Protein AF-A0AA39HK99-F1 (afdb_monomer)

Foldseek 3Di:
DDDDDDDDDDDDDDDDDDDDDCPDDPPPPPDQQDLVQLLVLLLVQPDPVHDVLVRAAPVNVVNLVVLLVVLVVPDDLDDDADDDEDEAEADAQVLVVVVVCCVVVPPPPVHAYEYAANQHFPYDHSVSRVSNLSSCCNVPVRRRHYHYDPCNDPVNCVVRCVVVNCCVRHVPD

Nearest PDB structures (foldseek):
  6ghm-assembly2_B  TM=9.691E-01  e=1.269E-15  Homo sapiens
  8a8f-assembly1_A  TM=9.322E-01  e=4.421E-16  Saccharomyces cerevisiae
  6zeh-assembly2_B  TM=9.496E-01  e=1.529E-15  Homo sapiens
  7tvf-assembly2_C  TM=9.507E-01  e=2.360E-15  Homo sapiens
  7t0y-assembly2_C  TM=9.355E-01  e=1.842E-15  Homo sapiens

InterPro domains:
  IPR004843 Calcineurin-like, phosphoesterase domain [PF00149] (84-171)
  IPR006186 Serine/threonine-specific protein phosphatase/bis(5-nucleosyl)-tetraphosphatase [PR00114] (84-111)
  IPR006186 Serine/threonine-specific protein phosphatase/bis(5-nucleosyl)-tetraphosphatase [PR00114] (113-140)
  IPR006186 Serine/threonine-specific protein phosphatase/bis(5-nucleosyl)-tetraphosphatase [PR00114] (146-170)
  IPR006186 Serine/threonine-specific protein phosphatase/bis(5-nucleosyl)-tetraphosphatase [PS00125] (147-152)
  IPR006186 Serine/threonine-specific protein phosphatase/bis(5-nucleosyl)-tetraphosphatase [SM00156] (56-173)
  IPR029052 Metallo-dependent phosphatase-like [G3DSA:3.60.21.10] (26-173)
  IPR029052 Metallo-dependent phosphatase-like [SSF56300] (33-171)
  IPR031675 Serine-threonine protein phosphatase, N-terminal [PF16891] (35-82)
  IPR050341 Serine/threonine-protein phosphatase PP1 catalytic subunit [PTHR11668] (36-171)

Organism: NCBI:txid289476

Solvent-accessible surface area (backbone atoms only — not comparable to full-atom values): 10663 Å² total; per-residue (Å²): 140,84,92,82,90,81,88,84,90,86,85,91,75,91,80,88,81,86,81,85,80,82,77,77,77,78,76,72,79,83,71,77,82,58,54,67,62,48,46,55,47,52,72,59,34,77,42,96,88,41,54,59,72,82,71,49,52,69,69,55,51,54,50,47,52,54,52,33,48,58,53,55,73,74,47,67,92,75,79,87,82,73,85,77,66,46,80,39,66,73,49,27,6,41,41,72,57,54,52,50,48,31,69,75,67,42,48,79,82,82,33,32,38,38,34,58,19,27,45,42,25,84,40,90,32,30,67,63,32,50,50,48,54,40,40,44,34,59,75,34,63,92,43,33,44,77,48,80,28,77,42,78,33,70,81,43,24,63,71,44,46,39,45,59,51,49,46,74,68,63,60,83,125

pLDDT: mean 82.07, std 22.42, range [30.41, 98.69]

Secondary structure (DSSP, 8-state):
----------------------------------HHHHHHHHHHTTSTT--HHHHS-HHHHHHHHHHHHHHHHHS-SS---PSS-EEE---TT-HHHHHHHHHHH--TTTS-EEE-S--SSSSS-HHHHHHHHHHHHHH-TTTEEE---SSSSHHHHTTSSHHHHHHHHH---

Mean predicted aligned error: 10.87 Å

Radius of gyration: 27.79 Å; Cα contacts (8 Å, |Δi|>4): 200; chains: 1; bounding box: 78×90×41 Å

Structure (mmCIF, N/CA/C/O backbone):
data_AF-A0AA39HK99-F1
#
_entry.id   AF-A0AA39HK99-F1
#
loop_
_atom_site.group_PDB
_atom_site.id
_atom_site.type_symbol
_atom_site.label_atom_id
_atom_site.label_alt_id
_atom_site.label_comp_id
_atom_site.label_asym_id
_atom_site.label_entity_id
_atom_site.label_seq_id
_atom_site.pdbx_PDB_ins_code
_atom_site.Cartn_x
_atom_site.Cartn_y
_atom_site.Cartn_z
_atom_site.occupancy
_atom_site.B_iso_or_equiv
_atom_site.auth_seq_id
_atom_site.auth_comp_id
_atom_site.auth_asym_id
_atom_site.auth_atom_id
_atom_site.pdbx_PDB_model_num
ATOM 1 N N . MET A 1 1 ? 62.705 75.913 2.131 1.00 35.97 1 MET A N 1
ATOM 2 C CA . MET A 1 1 ? 61.948 76.689 3.146 1.00 35.97 1 MET A CA 1
ATOM 3 C C . MET A 1 1 ? 60.910 77.527 2.412 1.00 35.97 1 MET A C 1
ATOM 5 O O . MET A 1 1 ? 61.315 77.997 1.353 1.00 35.97 1 MET A O 1
ATOM 9 N N . PRO A 1 2 ? 59.675 77.802 2.892 1.00 37.34 2 PRO A N 1
ATOM 10 C CA . PRO A 1 2 ? 58.819 77.275 3.990 1.00 37.34 2 PRO A CA 1
ATOM 11 C C . PRO A 1 2 ? 57.490 76.633 3.446 1.00 37.34 2 PRO A C 1
ATOM 13 O O . PRO A 1 2 ? 57.201 76.774 2.267 1.00 37.34 2 PRO A O 1
ATOM 16 N N . 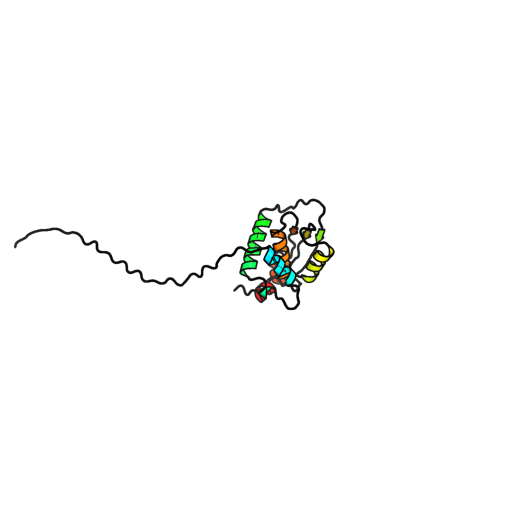ALA A 1 3 ? 56.828 75.671 4.114 1.00 33.00 3 ALA A N 1
ATOM 17 C CA . ALA A 1 3 ? 55.708 75.719 5.095 1.00 33.00 3 ALA A CA 1
ATOM 18 C C . ALA A 1 3 ? 54.373 76.357 4.623 1.00 33.00 3 ALA A C 1
ATOM 20 O O . ALA A 1 3 ? 54.372 77.548 4.347 1.00 33.00 3 ALA A O 1
ATOM 21 N N . VAL A 1 4 ? 53.249 75.604 4.605 1.00 35.66 4 VAL A N 1
ATOM 22 C CA . VAL A 1 4 ? 52.147 75.591 5.619 1.00 35.66 4 VAL A CA 1
ATOM 23 C C . VAL A 1 4 ? 50.977 74.644 5.234 1.00 35.66 4 VAL A C 1
ATOM 25 O O . VAL A 1 4 ? 50.626 74.583 4.066 1.00 35.66 4 VAL A O 1
ATOM 28 N N . HIS A 1 5 ? 50.409 73.970 6.261 1.00 30.41 5 HIS A N 1
ATOM 29 C CA . HIS A 1 5 ? 49.023 73.466 6.501 1.00 30.41 5 HIS A CA 1
ATOM 30 C C . HIS A 1 5 ? 48.179 72.799 5.387 1.00 30.41 5 HIS A C 1
ATOM 32 O O . HIS A 1 5 ? 48.249 73.180 4.237 1.00 30.41 5 HIS A O 1
ATOM 38 N N . ALA A 1 6 ? 47.184 71.939 5.625 1.00 31.62 6 ALA A N 1
ATOM 39 C CA . ALA A 1 6 ? 46.709 71.008 6.659 1.00 31.62 6 ALA A CA 1
ATOM 40 C C . ALA A 1 6 ? 45.393 70.402 6.088 1.00 31.62 6 ALA A C 1
ATOM 42 O O . ALA A 1 6 ? 44.770 71.018 5.230 1.00 31.62 6 ALA A O 1
ATOM 43 N N . HIS A 1 7 ? 44.940 69.278 6.658 1.00 31.53 7 HIS A N 1
ATOM 44 C CA . HIS A 1 7 ? 43.566 68.731 6.608 1.00 31.53 7 HIS A CA 1
ATOM 45 C C . HIS A 1 7 ? 43.103 67.868 5.402 1.00 31.53 7 HIS A C 1
ATOM 47 O O . HIS A 1 7 ? 42.944 68.325 4.278 1.00 31.53 7 HIS A O 1
ATOM 53 N N . VAL A 1 8 ? 42.794 66.609 5.739 1.00 37.81 8 VAL A N 1
ATOM 54 C CA . VAL A 1 8 ? 41.829 65.649 5.142 1.00 37.81 8 VAL A CA 1
ATOM 55 C C . VAL A 1 8 ? 40.564 65.765 6.034 1.00 37.81 8 VAL A C 1
ATOM 57 O O . VAL A 1 8 ? 40.790 66.054 7.216 1.00 37.81 8 VAL A O 1
ATOM 60 N N . PRO A 1 9 ? 39.277 65.605 5.616 1.00 41.94 9 PRO A N 1
ATOM 61 C CA . PRO A 1 9 ? 38.673 64.503 4.824 1.00 41.94 9 PRO A CA 1
ATOM 62 C C . PRO A 1 9 ? 37.575 65.011 3.839 1.00 41.94 9 PRO A C 1
ATOM 64 O O . PRO A 1 9 ? 37.446 66.214 3.667 1.00 41.94 9 PRO A O 1
ATOM 67 N N . ASN A 1 10 ? 36.744 64.265 3.103 1.00 30.50 10 ASN A N 1
ATOM 68 C CA . ASN A 1 10 ? 36.174 62.919 3.173 1.00 30.50 10 ASN A CA 1
ATOM 69 C C . ASN A 1 10 ? 35.557 62.639 1.776 1.00 30.50 10 ASN A C 1
ATOM 71 O O . ASN A 1 10 ? 34.922 63.544 1.236 1.00 30.50 10 ASN A O 1
ATOM 75 N N . GLU A 1 11 ? 35.669 61.438 1.206 1.00 35.78 11 GLU A N 1
ATOM 76 C CA . GLU A 1 11 ? 34.870 61.044 0.028 1.00 35.78 11 GLU A CA 1
ATOM 77 C C . GLU A 1 11 ? 34.120 59.741 0.322 1.00 35.78 11 GLU A C 1
ATOM 79 O O . GLU A 1 11 ? 34.611 58.640 0.088 1.00 35.78 11 GLU A O 1
ATOM 84 N N . ASP A 1 12 ? 32.891 59.893 0.815 1.00 41.53 12 ASP A N 1
ATOM 85 C CA . ASP A 1 12 ? 31.819 58.930 0.593 1.00 41.53 12 ASP A CA 1
ATOM 86 C C . ASP A 1 12 ? 31.246 59.199 -0.802 1.00 41.53 12 ASP A C 1
ATOM 88 O O . ASP A 1 12 ? 30.531 60.180 -1.004 1.00 41.53 12 ASP A O 1
ATOM 92 N N . THR A 1 13 ? 31.525 58.337 -1.783 1.00 40.66 13 THR A N 1
ATOM 93 C CA . THR A 1 13 ? 30.660 58.248 -2.967 1.00 40.66 13 THR A CA 1
ATOM 94 C C . THR A 1 13 ? 30.479 56.802 -3.403 1.00 40.66 13 THR A C 1
ATOM 96 O O . THR A 1 13 ? 31.411 56.096 -3.780 1.00 40.66 13 THR A O 1
ATOM 99 N N . ALA A 1 14 ? 29.220 56.385 -3.341 1.00 37.91 14 ALA A N 1
ATOM 100 C CA . ALA A 1 14 ? 28.688 55.115 -3.786 1.00 37.91 14 ALA A CA 1
ATOM 101 C C . ALA A 1 14 ? 29.056 54.763 -5.238 1.00 37.91 14 ALA A C 1
ATOM 103 O O . ALA A 1 14 ? 29.040 55.633 -6.110 1.00 37.91 14 ALA A O 1
ATOM 104 N N . LYS A 1 15 ? 29.246 53.459 -5.494 1.00 38.34 15 LYS A N 1
ATOM 105 C CA . LYS A 1 15 ? 28.724 52.722 -6.666 1.00 38.34 15 LYS A CA 1
ATOM 106 C C . LYS A 1 15 ? 28.994 51.218 -6.510 1.00 38.34 15 LYS A C 1
ATOM 108 O O . LYS A 1 15 ? 30.037 50.708 -6.905 1.00 38.34 15 LYS A O 1
ATOM 113 N N . ASN A 1 16 ? 28.012 50.511 -5.949 1.00 31.41 16 ASN A N 1
ATOM 114 C CA . ASN A 1 16 ? 27.888 49.061 -6.079 1.00 31.41 16 ASN A CA 1
ATOM 115 C C . ASN A 1 16 ? 27.550 48.721 -7.536 1.00 31.41 16 ASN A C 1
ATOM 117 O O . ASN A 1 16 ? 26.524 49.161 -8.056 1.00 31.41 16 ASN A O 1
ATOM 121 N N . ARG A 1 17 ? 28.402 47.923 -8.180 1.00 37.25 17 ARG A N 1
ATOM 122 C CA . ARG A 1 17 ? 28.111 47.244 -9.443 1.00 37.25 17 ARG A CA 1
ATOM 123 C C . ARG A 1 17 ? 27.562 45.862 -9.094 1.00 37.25 17 ARG A C 1
ATOM 125 O O . ARG A 1 17 ? 28.312 44.985 -8.682 1.00 37.25 17 ARG A O 1
ATOM 132 N N . VAL A 1 18 ? 26.245 45.710 -9.197 1.00 35.97 18 VAL A N 1
ATOM 133 C CA . VAL A 1 18 ? 25.574 44.408 -9.181 1.00 35.97 18 VAL A CA 1
ATOM 134 C C . VAL A 1 18 ? 25.733 43.836 -10.585 1.00 35.97 18 VAL A C 1
ATOM 136 O O . VAL A 1 18 ? 25.146 44.363 -11.528 1.00 35.97 18 VAL A O 1
ATOM 139 N N . GLU A 1 19 ? 26.570 42.814 -10.733 1.00 36.69 19 GLU A N 1
ATOM 140 C CA . GLU A 1 19 ? 26.601 41.976 -11.928 1.00 36.69 19 GLU A CA 1
ATOM 141 C C . GLU A 1 19 ? 25.895 40.668 -11.564 1.00 36.69 19 GLU A C 1
ATOM 143 O O . GLU A 1 19 ? 26.232 39.976 -10.605 1.00 36.69 19 GLU A O 1
ATOM 148 N N . SER A 1 20 ? 24.792 40.477 -12.268 1.00 40.81 20 SER A N 1
ATOM 149 C CA . SER A 1 20 ? 23.791 39.433 -12.171 1.00 40.81 20 SER A CA 1
ATOM 150 C C . SER A 1 20 ? 24.309 38.106 -12.706 1.00 40.81 20 SER A C 1
ATOM 152 O O . SER A 1 20 ? 24.723 38.072 -13.856 1.00 40.81 20 SER A O 1
ATOM 154 N N . ASP A 1 21 ? 24.146 37.033 -11.935 1.00 33.09 21 ASP A N 1
ATOM 155 C CA . ASP A 1 21 ? 24.080 35.659 -12.443 1.00 33.09 21 ASP A CA 1
ATOM 156 C C . ASP A 1 21 ? 23.088 34.855 -11.582 1.00 33.09 21 ASP A C 1
ATOM 158 O O . ASP A 1 21 ? 23.442 33.972 -10.801 1.00 33.09 21 ASP A O 1
ATOM 162 N N . GLU A 1 22 ? 21.799 35.189 -11.698 1.00 35.94 22 GLU A N 1
ATOM 163 C CA . GLU A 1 22 ? 20.717 34.304 -11.259 1.00 35.94 22 GLU A CA 1
ATOM 164 C C . GLU A 1 22 ? 20.449 33.269 -12.358 1.00 35.94 22 GLU A C 1
ATOM 166 O O . GLU A 1 22 ? 19.595 33.438 -13.229 1.00 35.94 22 GLU A O 1
ATOM 171 N N . VAL A 1 23 ? 21.183 32.157 -12.312 1.00 42.41 23 VAL A N 1
ATOM 172 C CA . VAL A 1 23 ? 20.757 30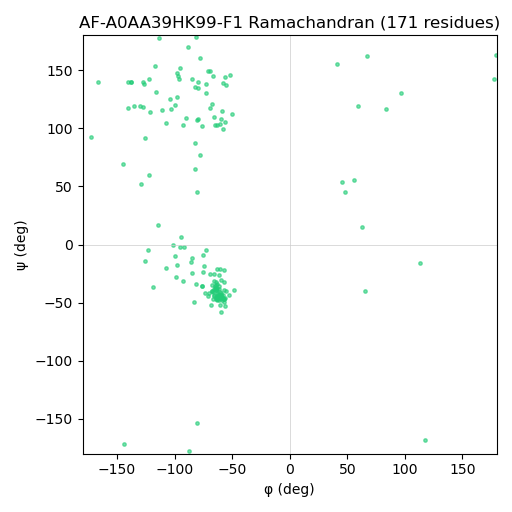.926 -12.985 1.00 42.41 23 VAL A CA 1
ATOM 173 C C . VAL A 1 23 ? 19.493 30.444 -12.274 1.00 42.41 23 VAL A C 1
ATOM 175 O O . VAL A 1 23 ? 19.522 30.044 -11.109 1.00 42.41 23 VAL A O 1
ATOM 178 N N . GLY A 1 24 ? 18.366 30.551 -12.977 1.00 35.97 24 GLY A N 1
ATOM 179 C CA . GLY A 1 24 ? 17.023 30.351 -12.449 1.00 35.97 24 GLY A CA 1
ATOM 180 C C . GLY A 1 24 ? 16.849 29.049 -11.668 1.00 35.97 24 GLY A C 1
ATOM 181 O O . GLY A 1 24 ? 16.806 27.955 -12.234 1.00 35.97 24 GLY A O 1
ATOM 182 N N . LYS A 1 25 ? 16.633 29.184 -10.357 1.00 37.62 25 LYS A N 1
ATOM 183 C CA . LYS A 1 25 ? 15.924 28.177 -9.568 1.00 37.62 25 LYS A CA 1
ATOM 184 C C . LYS A 1 25 ? 14.506 28.098 -10.122 1.00 37.62 25 LYS A C 1
ATOM 186 O O . LYS A 1 25 ? 13.682 28.961 -9.832 1.00 37.62 25 LYS A O 1
ATOM 191 N N . ARG A 1 26 ? 14.202 27.061 -10.908 1.00 40.66 26 ARG A N 1
ATOM 192 C CA . ARG A 1 26 ? 12.809 26.630 -11.064 1.00 40.66 26 ARG A CA 1
ATOM 193 C C . ARG A 1 26 ? 12.334 26.250 -9.670 1.00 40.66 26 ARG A C 1
ATOM 195 O O . ARG A 1 26 ? 12.731 25.217 -9.140 1.00 40.66 26 ARG A O 1
ATOM 202 N N . SER A 1 27 ? 11.537 27.114 -9.060 1.00 38.97 27 SER A N 1
ATOM 203 C CA . SER A 1 27 ? 10.669 26.736 -7.960 1.00 38.97 27 SER A CA 1
ATOM 204 C C . SER A 1 27 ? 9.772 25.623 -8.489 1.00 38.97 27 SER A C 1
ATOM 206 O O . SER A 1 27 ? 8.837 25.882 -9.244 1.00 38.97 27 SER A O 1
ATOM 208 N N . VAL A 1 28 ? 10.110 24.373 -8.174 1.00 50.84 28 VAL A N 1
ATOM 209 C CA . VAL A 1 28 ? 9.151 23.278 -8.279 1.00 50.84 28 VAL A CA 1
ATOM 210 C C . VAL A 1 28 ? 8.025 23.686 -7.340 1.00 50.84 28 VAL A C 1
ATOM 212 O O . VAL A 1 28 ? 8.237 23.769 -6.130 1.00 50.84 28 VAL A O 1
ATOM 215 N N . GLU A 1 29 ? 6.877 24.073 -7.895 1.00 45.06 29 GLU A N 1
ATOM 216 C CA . GLU A 1 29 ? 5.663 24.253 -7.109 1.00 45.06 29 GLU A CA 1
ATOM 217 C C . GLU A 1 29 ? 5.423 22.926 -6.395 1.00 45.06 29 GLU A C 1
ATOM 219 O O . GLU A 1 29 ? 5.102 21.913 -7.018 1.00 45.06 29 GLU A O 1
ATOM 224 N N . ASN A 1 30 ? 5.710 22.907 -5.095 1.00 51.81 30 ASN A N 1
ATOM 225 C CA . ASN A 1 30 ? 5.645 21.710 -4.277 1.00 51.81 30 ASN A CA 1
ATOM 226 C C . ASN A 1 30 ? 4.165 21.469 -3.969 1.00 51.81 30 ASN A C 1
ATOM 228 O O . ASN A 1 30 ? 3.655 21.858 -2.921 1.00 51.81 30 ASN A O 1
ATOM 232 N N . HIS A 1 31 ? 3.446 20.945 -4.958 1.00 70.56 31 HIS A N 1
ATOM 233 C CA . HIS A 1 31 ? 2.076 20.508 -4.777 1.00 70.56 31 HIS A CA 1
ATOM 234 C C . HIS A 1 31 ? 2.101 19.268 -3.881 1.00 70.56 31 HIS A C 1
ATOM 236 O O . HIS A 1 31 ? 2.702 18.252 -4.241 1.00 70.56 31 HIS A O 1
ATOM 242 N N . ASP A 1 32 ? 1.471 19.374 -2.710 1.00 85.69 32 ASP A N 1
ATOM 243 C CA . ASP A 1 32 ? 1.257 18.239 -1.814 1.00 85.69 32 ASP A CA 1
ATOM 244 C C . ASP A 1 32 ? 0.533 17.109 -2.563 1.00 85.69 32 ASP A C 1
ATOM 246 O O . ASP A 1 32 ? -0.421 17.346 -3.311 1.00 85.69 32 ASP A O 1
ATOM 250 N N . LEU A 1 33 ? 0.985 15.872 -2.349 1.00 93.81 33 LEU A N 1
ATOM 251 C CA . LEU A 1 33 ? 0.383 14.677 -2.932 1.00 93.81 33 LEU A CA 1
ATOM 252 C C . LEU A 1 33 ? -1.095 14.530 -2.529 1.00 93.81 33 LEU A C 1
ATOM 254 O O . LEU A 1 33 ? -1.418 14.245 -1.372 1.00 93.81 33 LEU A O 1
ATOM 258 N N . ASP A 1 34 ? -1.988 14.616 -3.515 1.00 96.00 34 ASP A N 1
ATOM 259 C CA . ASP A 1 34 ? -3.394 14.245 -3.359 1.00 96.00 34 ASP A CA 1
ATOM 260 C C . ASP A 1 34 ? -3.538 12.713 -3.369 1.00 96.00 34 ASP A C 1
ATOM 262 O O . ASP A 1 34 ? -3.483 12.045 -4.409 1.00 96.00 34 ASP A O 1
ATOM 266 N N . VAL A 1 35 ? -3.710 12.149 -2.172 1.00 96.81 35 VAL A N 1
ATOM 267 C CA . VAL A 1 35 ? -3.821 10.701 -1.950 1.00 96.81 35 VAL A CA 1
ATOM 268 C C . VAL A 1 35 ? -5.087 10.123 -2.584 1.00 96.81 35 VAL A C 1
ATOM 270 O O . VAL A 1 35 ? -5.065 8.982 -3.046 1.00 96.81 35 VAL A O 1
ATOM 273 N N . ASP A 1 36 ? -6.176 10.887 -2.663 1.00 96.44 36 ASP A N 1
ATOM 274 C CA . ASP A 1 36 ? -7.435 10.408 -3.237 1.00 96.44 36 ASP A CA 1
ATOM 275 C C . ASP A 1 36 ? -7.313 10.261 -4.750 1.00 96.44 36 ASP A C 1
ATOM 277 O O . ASP A 1 36 ? -7.670 9.219 -5.311 1.00 96.44 36 ASP A O 1
ATOM 281 N N . GLN A 1 37 ? -6.715 11.261 -5.396 1.00 95.44 37 GLN A N 1
ATOM 282 C CA . GLN A 1 37 ? -6.403 11.204 -6.822 1.00 95.44 37 GLN A CA 1
ATOM 283 C C . GLN A 1 37 ? -5.369 10.124 -7.141 1.00 95.44 37 GLN A C 1
ATOM 285 O O . GLN A 1 37 ? -5.450 9.467 -8.181 1.00 95.44 37 GLN A O 1
ATOM 290 N N . LEU A 1 38 ? -4.395 9.898 -6.256 1.00 95.56 38 LEU A N 1
ATOM 291 C CA . LEU A 1 38 ? -3.447 8.802 -6.415 1.00 95.56 38 LEU A CA 1
ATOM 292 C C . LEU A 1 38 ? -4.140 7.433 -6.352 1.00 95.56 38 LEU A C 1
ATOM 294 O O . LEU A 1 38 ? -3.909 6.611 -7.236 1.00 95.56 38 LEU A O 1
ATOM 298 N N . ILE A 1 39 ? -5.015 7.190 -5.370 1.00 96.00 39 ILE A N 1
ATOM 299 C CA . ILE A 1 39 ? -5.775 5.930 -5.277 1.00 96.00 39 ILE A CA 1
ATOM 300 C C . ILE A 1 39 ? -6.612 5.725 -6.537 1.00 96.00 39 ILE A C 1
ATOM 302 O O . ILE A 1 39 ? -6.575 4.644 -7.120 1.00 96.00 39 ILE A O 1
ATOM 306 N N . TYR A 1 40 ? -7.317 6.763 -6.997 1.00 93.69 40 TYR A N 1
ATOM 307 C CA . TYR A 1 40 ? -8.104 6.685 -8.225 1.00 93.69 40 TYR A CA 1
ATOM 308 C C . TYR A 1 40 ? -7.241 6.290 -9.433 1.00 93.69 40 TYR A C 1
ATOM 310 O O . TYR A 1 40 ? -7.593 5.372 -10.174 1.00 93.69 40 TYR A O 1
ATOM 318 N N . ARG A 1 41 ? -6.077 6.926 -9.618 1.00 93.00 41 ARG A N 1
ATOM 319 C CA . ARG A 1 41 ? -5.141 6.579 -10.700 1.00 93.00 41 ARG A CA 1
ATOM 320 C C . ARG A 1 41 ? -4.618 5.148 -10.584 1.00 93.00 41 ARG A C 1
ATOM 322 O O . ARG A 1 41 ? -4.575 4.452 -11.594 1.00 93.00 41 ARG A O 1
ATOM 329 N N . LEU A 1 42 ? -4.262 4.700 -9.379 1.00 93.19 42 LEU A N 1
ATOM 330 C CA . LEU A 1 42 ? -3.759 3.346 -9.132 1.00 93.19 42 LEU A CA 1
ATOM 331 C C . LEU A 1 42 ? -4.817 2.290 -9.456 1.00 93.19 42 LEU A C 1
ATOM 333 O O . LEU A 1 42 ? -4.533 1.374 -10.219 1.00 93.19 42 LEU A O 1
ATOM 337 N N . LEU A 1 43 ? -6.053 2.451 -8.979 1.00 92.06 43 LEU A N 1
ATOM 338 C CA . LEU A 1 43 ? -7.139 1.504 -9.262 1.00 92.06 43 LEU A CA 1
ATOM 339 C C . LEU A 1 43 ? -7.430 1.367 -10.768 1.00 92.06 43 LEU A C 1
ATOM 341 O O . LEU A 1 43 ? -7.790 0.288 -11.230 1.00 92.06 43 LEU A O 1
ATOM 345 N N . ASN A 1 44 ? -7.206 2.429 -11.546 1.00 87.69 44 ASN A N 1
ATOM 346 C CA . ASN A 1 44 ? -7.336 2.408 -13.006 1.00 87.69 44 ASN A CA 1
ATOM 347 C C . ASN A 1 44 ? -6.068 1.913 -13.740 1.00 87.69 44 ASN A C 1
ATOM 349 O O . ASN A 1 44 ? -6.120 1.618 -14.939 1.00 87.69 44 ASN A O 1
ATOM 353 N N . ALA A 1 45 ? -4.936 1.778 -13.039 1.00 81.12 45 ALA A N 1
ATOM 354 C CA . ALA A 1 45 ? -3.658 1.333 -13.597 1.00 81.12 45 ALA A CA 1
ATOM 355 C C . ALA A 1 45 ? -3.598 -0.177 -13.884 1.00 81.12 45 ALA A C 1
ATOM 357 O O . ALA A 1 45 ? -2.669 -0.633 -14.537 1.00 81.12 45 ALA A O 1
ATOM 358 N N . ALA A 1 46 ? -4.596 -0.957 -13.456 1.00 65.94 46 ALA A N 1
ATOM 359 C CA . ALA A 1 46 ? -4.697 -2.382 -13.787 1.00 65.94 46 ALA A CA 1
ATOM 360 C C . ALA A 1 46 ? -5.104 -2.662 -15.247 1.00 65.94 46 ALA A C 1
ATOM 362 O O . ALA A 1 46 ? -5.149 -3.820 -15.665 1.00 65.94 46 ALA A O 1
ATOM 363 N N . SER A 1 47 ? -5.416 -1.618 -16.019 1.00 66.06 47 SER A N 1
ATOM 364 C CA . SER A 1 47 ? -5.752 -1.751 -17.435 1.00 66.06 47 SER A CA 1
ATOM 365 C C . SER A 1 47 ? -4.496 -2.071 -18.263 1.00 66.06 47 SER A C 1
ATOM 367 O O . SER A 1 47 ? -3.460 -1.446 -18.035 1.00 66.06 47 SER A O 1
ATOM 369 N N . PRO A 1 48 ? -4.568 -2.988 -19.248 1.00 56.50 48 PRO A N 1
ATOM 370 C CA . PRO A 1 48 ? -3.400 -3.461 -20.001 1.00 56.50 48 PRO A CA 1
ATOM 371 C C . PRO A 1 48 ? -2.590 -2.363 -20.716 1.00 56.50 48 PRO A C 1
ATOM 373 O O . PRO A 1 48 ? -1.402 -2.556 -20.965 1.00 56.50 48 PRO A O 1
ATOM 376 N N . ASP A 1 49 ? -3.195 -1.203 -20.990 1.00 56.31 49 ASP A N 1
ATOM 377 C CA . ASP A 1 49 ? -2.553 -0.074 -21.679 1.00 56.31 49 ASP A CA 1
ATOM 378 C C . ASP A 1 49 ? -1.969 0.999 -20.730 1.00 56.31 49 ASP A C 1
ATOM 380 O O . ASP A 1 49 ? -1.344 1.974 -21.177 1.00 56.31 49 ASP A O 1
ATOM 384 N N . THR A 1 50 ? -2.127 0.829 -19.410 1.00 61.59 50 THR A N 1
ATOM 385 C CA . THR A 1 50 ? -1.757 1.828 -18.398 1.00 61.59 50 THR A CA 1
ATOM 386 C C . THR A 1 50 ? -0.501 1.401 -17.636 1.00 61.59 50 TH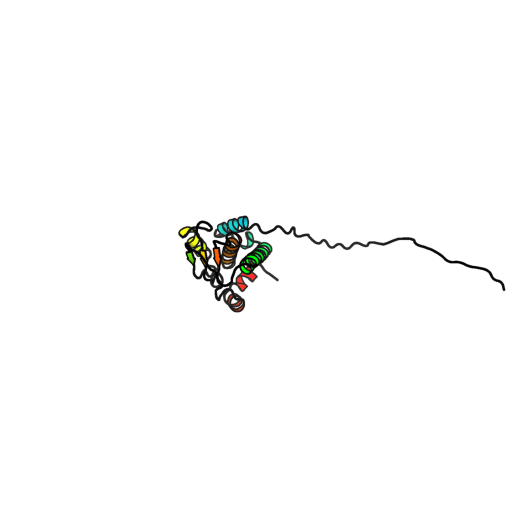R A C 1
ATOM 388 O O . THR A 1 50 ? -0.540 0.556 -16.753 1.00 61.59 50 THR A O 1
ATOM 391 N N . SER A 1 51 ? 0.646 2.015 -17.942 1.00 69.56 51 SER A N 1
ATOM 392 C CA . SER A 1 51 ? 1.869 1.843 -17.136 1.00 69.56 51 SER A CA 1
ATOM 393 C C . SER A 1 51 ? 1.845 2.773 -15.923 1.00 69.56 51 SER A C 1
ATOM 395 O O . SER A 1 51 ? 1.599 3.967 -16.106 1.00 69.56 51 SER A O 1
ATOM 397 N N . LEU A 1 52 ? 2.210 2.282 -14.727 1.00 75.81 52 LEU A N 1
ATOM 398 C CA . LEU A 1 52 ? 2.367 3.111 -13.516 1.00 75.81 52 LEU A CA 1
ATOM 399 C C . LEU A 1 52 ? 3.204 4.369 -13.761 1.00 75.81 52 LEU A C 1
ATOM 401 O O . LEU A 1 52 ? 2.852 5.439 -13.291 1.00 75.81 52 LEU A O 1
ATOM 405 N N . THR A 1 53 ? 4.263 4.270 -14.565 1.00 71.12 53 THR A N 1
ATOM 406 C CA . THR A 1 53 ? 5.161 5.396 -14.875 1.00 71.12 53 THR A CA 1
ATOM 407 C C . THR A 1 53 ? 4.474 6.545 -15.611 1.00 71.12 53 THR A C 1
ATOM 409 O O . THR A 1 53 ? 4.963 7.669 -15.587 1.00 71.12 53 THR A O 1
ATOM 412 N N . LYS A 1 54 ? 3.334 6.289 -16.263 1.00 76.38 54 LYS A N 1
ATOM 413 C CA . LYS A 1 54 ? 2.503 7.331 -16.881 1.00 76.38 54 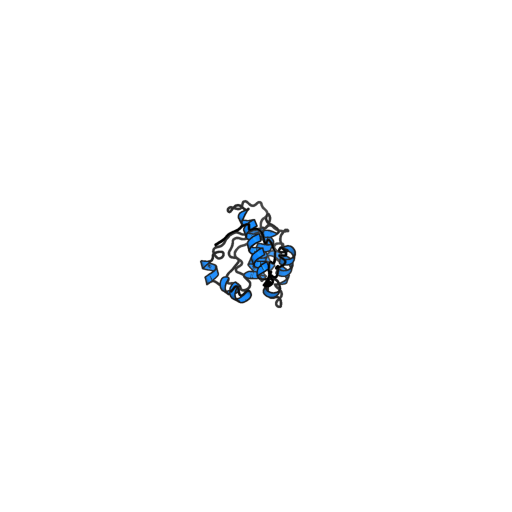LYS A CA 1
ATOM 414 C C . LYS A 1 54 ? 1.535 7.967 -15.886 1.00 76.38 54 LYS A C 1
ATOM 416 O O . LYS A 1 54 ? 1.086 9.084 -16.118 1.00 76.38 54 LYS A O 1
ATOM 421 N N . VAL A 1 55 ? 1.186 7.251 -14.817 1.00 78.62 55 VAL A N 1
ATOM 422 C CA . VAL A 1 55 ? 0.149 7.660 -13.863 1.00 78.62 55 VAL A CA 1
ATOM 423 C C . VAL A 1 55 ? 0.693 8.109 -12.513 1.00 78.62 55 VAL A C 1
ATOM 425 O O . VAL A 1 55 ? -0.021 8.824 -11.832 1.00 78.62 55 VAL A O 1
ATOM 428 N N . VAL A 1 56 ? 1.917 7.754 -12.124 1.00 88.06 56 VAL A N 1
ATOM 429 C CA . VAL A 1 56 ? 2.551 8.164 -10.862 1.00 88.06 56 VAL A CA 1
ATOM 430 C C . VAL A 1 56 ? 3.986 8.578 -11.152 1.00 88.06 56 VAL A C 1
ATOM 432 O O . VAL A 1 56 ? 4.775 7.766 -11.641 1.00 88.06 56 VAL A O 1
ATOM 435 N N . LYS A 1 57 ? 4.319 9.840 -10.870 1.00 90.31 57 LYS A N 1
ATOM 436 C CA . LYS A 1 57 ? 5.677 10.382 -11.033 1.00 90.31 57 LYS A CA 1
ATOM 437 C C . LYS A 1 57 ? 6.594 9.944 -9.888 1.00 90.31 57 LYS A C 1
ATOM 439 O O . LYS A 1 57 ? 6.122 9.600 -8.807 1.00 90.31 57 LYS A O 1
ATOM 444 N N . GLU A 1 58 ? 7.908 10.010 -10.104 1.00 90.31 58 GLU A N 1
ATOM 445 C CA . GLU A 1 58 ? 8.903 9.686 -9.069 1.00 90.31 58 GLU A CA 1
ATOM 446 C C . GLU A 1 58 ? 8.728 10.548 -7.811 1.00 90.31 58 GLU A C 1
ATOM 448 O O . GLU A 1 58 ? 8.617 10.005 -6.713 1.00 90.31 58 GLU A O 1
ATOM 453 N N . ASP A 1 59 ? 8.573 11.867 -7.972 1.00 91.56 59 ASP A N 1
ATOM 454 C CA . ASP A 1 59 ? 8.337 12.790 -6.853 1.00 91.56 59 ASP A CA 1
ATOM 455 C C . ASP A 1 59 ? 7.090 12.417 -6.037 1.00 91.56 59 ASP A C 1
ATOM 457 O O . ASP A 1 59 ? 7.107 12.470 -4.808 1.00 91.56 59 ASP A O 1
ATOM 461 N N . GLU A 1 60 ? 6.013 11.986 -6.703 1.00 93.69 60 GLU A N 1
ATOM 462 C CA . GLU A 1 60 ? 4.784 11.543 -6.035 1.00 93.69 60 GLU A CA 1
ATOM 463 C C . GLU A 1 60 ? 5.019 10.267 -5.216 1.00 93.69 60 GLU A C 1
ATOM 465 O O . GLU A 1 60 ? 4.504 10.151 -4.104 1.00 93.69 60 GLU A O 1
ATOM 470 N N . MET A 1 61 ? 5.832 9.327 -5.711 1.00 92.56 61 MET A N 1
ATOM 471 C CA . MET A 1 61 ? 6.209 8.132 -4.945 1.00 92.56 61 MET 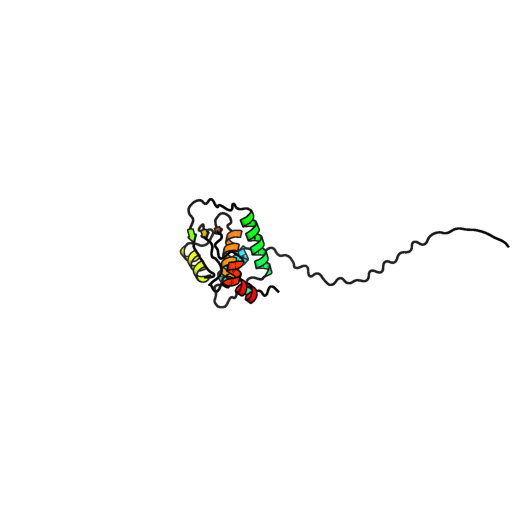A CA 1
ATOM 472 C C . MET A 1 61 ? 7.098 8.471 -3.749 1.00 92.56 61 MET A C 1
ATOM 474 O O . MET A 1 61 ? 6.916 7.909 -2.667 1.00 92.56 61 MET A O 1
ATOM 478 N N . ILE A 1 62 ? 8.043 9.401 -3.911 1.00 93.69 62 ILE A N 1
ATOM 479 C CA . ILE A 1 62 ? 8.889 9.868 -2.808 1.00 93.69 62 ILE A CA 1
ATOM 480 C C . ILE A 1 62 ? 8.012 10.502 -1.722 1.00 93.69 62 ILE A C 1
ATOM 482 O O . ILE A 1 62 ? 8.131 10.142 -0.546 1.00 93.69 62 ILE A O 1
ATOM 486 N N . GLN A 1 63 ? 7.084 11.385 -2.104 1.00 96.44 63 GLN A N 1
ATOM 487 C CA . GLN A 1 63 ? 6.122 11.984 -1.177 1.00 96.44 63 GLN A CA 1
ATOM 488 C C . GLN A 1 63 ? 5.246 10.922 -0.498 1.00 96.44 63 GLN A C 1
ATOM 490 O O . GLN A 1 63 ? 5.084 10.954 0.724 1.00 96.44 63 GLN A O 1
ATOM 495 N N . LEU A 1 64 ? 4.748 9.934 -1.249 1.00 96.94 64 LEU A N 1
ATOM 496 C CA . LEU A 1 64 ? 3.956 8.826 -0.713 1.00 96.94 64 LEU A CA 1
ATOM 497 C C . LEU A 1 64 ? 4.720 8.061 0.376 1.00 96.94 64 LEU A C 1
ATOM 499 O O . LEU A 1 64 ? 4.197 7.857 1.473 1.00 96.94 64 LEU A O 1
ATOM 503 N N . CYS A 1 65 ? 5.972 7.684 0.107 1.00 96.81 65 CYS A N 1
ATOM 504 C CA . CYS A 1 65 ? 6.839 7.003 1.068 1.00 96.81 65 CYS A CA 1
ATOM 505 C C . CYS A 1 65 ? 7.071 7.851 2.327 1.00 96.81 65 CYS A C 1
ATOM 507 O O . CYS A 1 65 ? 6.975 7.342 3.447 1.00 96.81 65 CYS A O 1
ATOM 509 N N . GLN A 1 66 ? 7.323 9.154 2.172 1.00 97.44 66 GLN A N 1
ATOM 510 C CA . GLN A 1 66 ? 7.500 10.072 3.301 1.00 97.44 66 GLN A CA 1
ATOM 511 C C . GLN A 1 66 ? 6.226 10.196 4.149 1.00 97.44 66 GLN A C 1
ATOM 513 O O . GLN A 1 66 ? 6.295 10.211 5.381 1.00 97.44 66 GLN A O 1
ATOM 518 N N . MET A 1 67 ? 5.056 10.278 3.514 1.00 97.88 67 MET A N 1
ATOM 519 C CA . MET A 1 67 ? 3.765 10.337 4.201 1.00 97.88 67 MET A CA 1
ATOM 520 C C . MET A 1 67 ? 3.461 9.029 4.936 1.00 97.88 67 MET A C 1
ATOM 522 O O . MET A 1 67 ? 3.109 9.069 6.116 1.00 97.88 67 MET A O 1
ATOM 526 N N . ALA A 1 68 ? 3.655 7.878 4.287 1.00 97.94 68 ALA A N 1
ATOM 527 C CA . ALA A 1 68 ? 3.472 6.566 4.901 1.00 97.94 68 ALA A CA 1
ATOM 528 C C . ALA A 1 68 ? 4.408 6.382 6.106 1.00 97.94 68 ALA A C 1
ATOM 530 O O . ALA A 1 68 ? 3.956 5.995 7.183 1.00 97.94 68 ALA A O 1
ATOM 531 N N . TRP A 1 69 ? 5.685 6.762 5.980 1.00 97.56 69 TRP A N 1
ATOM 532 C CA . TRP A 1 69 ? 6.645 6.731 7.088 1.00 97.56 69 TRP A CA 1
ATOM 533 C C . TRP A 1 69 ? 6.183 7.569 8.286 1.00 97.56 69 TRP A C 1
ATOM 535 O O . TRP A 1 69 ? 6.253 7.104 9.424 1.00 97.56 69 TRP A O 1
ATOM 545 N N . LYS A 1 70 ? 5.652 8.779 8.055 1.00 97.75 70 LYS A N 1
ATOM 546 C CA . LYS A 1 70 ? 5.089 9.621 9.128 1.00 97.75 70 LYS A CA 1
ATOM 547 C C . LYS A 1 70 ? 3.906 8.945 9.826 1.00 97.75 70 LYS A C 1
ATOM 549 O O . LYS A 1 70 ? 3.752 9.127 11.032 1.00 97.75 70 LYS A O 1
ATOM 554 N N . VAL A 1 71 ? 3.075 8.196 9.096 1.00 97.62 71 VAL A N 1
ATOM 555 C CA . VAL A 1 71 ? 1.957 7.429 9.671 1.00 97.62 71 VAL A CA 1
ATOM 556 C C . VAL A 1 71 ? 2.482 6.274 10.518 1.00 97.62 71 VAL A C 1
ATOM 558 O O . VAL A 1 71 ? 2.125 6.187 11.689 1.00 97.62 71 VAL A O 1
ATOM 561 N N . PHE A 1 72 ? 3.376 5.442 9.977 1.00 97.31 72 PHE A N 1
ATOM 562 C CA . PHE A 1 72 ? 3.948 4.309 10.710 1.00 97.31 72 PHE A CA 1
ATOM 563 C C . PHE A 1 72 ? 4.702 4.744 11.965 1.00 97.31 72 PHE A C 1
ATOM 565 O O . PHE A 1 72 ? 4.526 4.147 13.018 1.00 97.31 72 PHE A O 1
ATOM 572 N N . LYS A 1 73 ? 5.484 5.827 11.892 1.00 96.44 73 LYS A N 1
ATOM 573 C CA . LYS A 1 73 ? 6.245 6.354 13.035 1.00 96.44 73 LYS A CA 1
ATOM 574 C C . LYS A 1 73 ? 5.358 6.795 14.205 1.00 96.44 73 LYS A C 1
ATOM 576 O O . LYS A 1 73 ? 5.828 6.835 15.337 1.00 96.44 73 LYS A O 1
ATOM 581 N N . LYS A 1 74 ? 4.106 7.171 13.936 1.00 96.44 74 LYS A N 1
ATOM 582 C CA . LYS A 1 74 ? 3.136 7.562 14.968 1.00 96.44 74 LYS A CA 1
ATOM 583 C C . LYS A 1 74 ? 2.392 6.371 15.573 1.00 96.44 74 LYS A C 1
ATOM 585 O O . LYS A 1 74 ? 1.741 6.551 16.595 1.00 96.44 74 LYS A O 1
ATOM 590 N N . GLN A 1 75 ? 2.447 5.200 14.943 1.00 94.50 75 GLN A N 1
ATOM 591 C CA . GLN A 1 75 ? 1.775 3.995 15.419 1.00 94.50 75 GLN A CA 1
ATOM 592 C C . GLN A 1 75 ? 2.726 3.123 16.240 1.00 94.50 75 GLN A C 1
ATOM 594 O O . GLN A 1 75 ? 3.940 3.124 16.031 1.00 94.50 75 GLN A O 1
ATOM 599 N N . ASN A 1 76 ? 2.160 2.365 17.178 1.00 95.00 76 ASN A N 1
ATOM 600 C CA . ASN A 1 76 ? 2.914 1.375 17.937 1.00 95.00 76 ASN A CA 1
ATOM 601 C C . ASN A 1 76 ? 3.383 0.245 17.014 1.00 95.00 76 ASN A C 1
ATOM 603 O O . ASN A 1 76 ? 2.670 -0.163 16.099 1.00 95.00 76 ASN A O 1
ATOM 607 N N . VAL A 1 77 ? 4.576 -0.290 17.287 1.00 95.50 77 VAL A N 1
ATOM 608 C CA . VAL A 1 77 ? 5.126 -1.436 16.541 1.00 95.50 77 VAL A CA 1
ATOM 609 C C . VAL A 1 77 ? 4.272 -2.690 16.757 1.00 95.50 77 VAL A C 1
ATOM 611 O O . VAL A 1 77 ? 4.059 -3.459 15.824 1.00 95.50 77 VAL A O 1
ATOM 614 N N . MET A 1 78 ? 3.762 -2.880 17.977 1.00 97.00 78 MET A N 1
ATOM 615 C CA . MET A 1 78 ? 2.760 -3.894 18.292 1.00 97.00 78 MET A CA 1
ATOM 616 C C . MET A 1 78 ? 1.372 -3.275 18.112 1.00 97.00 78 MET A C 1
ATOM 618 O O . MET A 1 78 ? 0.979 -2.403 18.886 1.00 97.00 78 MET A O 1
ATOM 622 N N . LEU A 1 79 ? 0.664 -3.693 17.064 1.00 96.12 79 LEU A N 1
ATOM 623 C CA . LEU A 1 79 ? -0.687 -3.218 16.782 1.00 96.12 79 LEU A CA 1
ATOM 624 C C . LEU A 1 79 ? -1.703 -3.939 17.670 1.00 96.12 79 LEU A C 1
ATOM 626 O O . LEU A 1 79 ? -1.690 -5.164 17.768 1.00 96.12 79 LEU A O 1
ATOM 630 N N . GLU A 1 80 ? -2.619 -3.171 18.248 1.00 96.12 80 GLU A N 1
ATOM 631 C CA . GLU A 1 80 ? -3.795 -3.669 18.959 1.00 96.12 80 GLU A CA 1
ATOM 632 C C . GLU A 1 80 ? -5.022 -3.310 18.121 1.00 96.12 80 GLU A C 1
ATOM 634 O O . GLU A 1 80 ? -5.276 -2.133 17.867 1.00 96.12 80 GLU A O 1
ATOM 639 N N . LEU A 1 81 ? -5.728 -4.325 17.616 1.00 95.62 81 LEU A N 1
ATOM 640 C CA . LEU A 1 81 ? -6.816 -4.160 16.652 1.00 95.62 81 LEU A CA 1
ATOM 641 C C . LEU A 1 81 ? -8.112 -4.752 17.198 1.00 95.62 81 LEU A C 1
ATOM 643 O O . LEU A 1 81 ? -8.107 -5.830 17.791 1.00 95.62 81 LEU A O 1
ATOM 647 N N . GLU A 1 82 ? -9.226 -4.086 16.912 1.00 95.00 82 GLU A N 1
ATOM 648 C CA . GLU A 1 82 ? -10.560 -4.591 17.221 1.00 95.00 82 GLU A CA 1
ATOM 649 C C . GLU A 1 82 ? -11.191 -5.277 16.005 1.00 95.00 82 GLU A C 1
ATOM 651 O O . GLU A 1 82 ? -11.001 -4.882 14.851 1.00 95.00 82 GLU A O 1
ATOM 656 N N . SER A 1 83 ? -11.968 -6.328 16.263 1.00 95.31 83 SER A N 1
ATOM 657 C CA . SER A 1 83 ? -12.772 -6.981 15.232 1.00 95.31 83 SER A CA 1
ATOM 658 C C . SER A 1 83 ? -13.944 -6.088 14.798 1.00 95.31 83 SER A C 1
ATOM 660 O O . SER A 1 83 ? -14.507 -5.398 15.647 1.00 95.31 83 SER A O 1
ATOM 662 N N . PRO A 1 84 ? -14.408 -6.171 13.538 1.00 96.06 84 PRO A N 1
ATOM 663 C CA . PRO A 1 84 ? -13.995 -7.117 12.498 1.00 96.06 84 PRO A CA 1
ATOM 664 C C . PRO A 1 84 ? -12.748 -6.659 11.725 1.00 96.06 84 PRO A C 1
ATOM 666 O O . PRO A 1 84 ? -12.615 -5.484 11.397 1.00 96.06 84 PRO A O 1
ATOM 669 N N . VAL A 1 85 ? -11.868 -7.603 11.366 1.00 97.94 85 VAL A N 1
ATOM 670 C CA . VAL A 1 85 ? -10.685 -7.366 10.519 1.00 97.94 85 VAL A CA 1
ATOM 671 C C . VAL A 1 85 ? -10.472 -8.525 9.548 1.00 97.94 85 VAL A C 1
ATOM 673 O O . VAL A 1 85 ? -10.660 -9.689 9.903 1.00 97.94 85 VAL A O 1
ATOM 676 N N . LYS A 1 86 ? -10.093 -8.211 8.308 1.00 98.38 86 LYS A N 1
ATOM 677 C CA . LYS A 1 86 ? -9.705 -9.190 7.289 1.00 98.38 86 LYS A CA 1
ATOM 678 C C . LYS A 1 86 ? -8.190 -9.293 7.252 1.00 98.38 86 LYS A C 1
ATOM 680 O O . LYS A 1 86 ? -7.512 -8.276 7.134 1.00 98.38 86 LYS A O 1
ATOM 685 N N . ILE A 1 87 ? -7.672 -10.510 7.366 1.00 98.44 87 ILE A N 1
ATOM 686 C CA . ILE A 1 87 ? -6.232 -10.758 7.419 1.00 98.44 87 ILE A CA 1
ATOM 687 C C . ILE A 1 87 ? -5.769 -11.296 6.065 1.00 98.44 87 ILE A C 1
ATOM 689 O O . ILE A 1 87 ? -6.312 -12.288 5.579 1.00 98.44 87 ILE A O 1
ATOM 693 N N . CYS A 1 88 ? -4.777 -10.638 5.472 1.00 98.38 88 CYS A N 1
ATOM 694 C CA . CYS A 1 88 ? -4.202 -10.984 4.176 1.00 98.38 88 CYS A CA 1
ATOM 695 C C . CYS A 1 88 ? -2.731 -11.383 4.339 1.00 98.38 88 CYS A C 1
ATOM 697 O O . CYS A 1 88 ? -1.966 -10.668 4.986 1.00 98.38 88 CYS A O 1
ATOM 699 N N . GLY A 1 89 ? -2.342 -12.512 3.745 1.00 98.06 89 GLY A N 1
ATOM 700 C CA . GLY A 1 89 ? -0.941 -12.932 3.653 1.00 98.06 89 GLY A CA 1
ATOM 701 C C . GLY A 1 89 ? -0.191 -12.232 2.517 1.00 98.06 89 GLY A C 1
ATOM 702 O O . GLY A 1 89 ? -0.567 -11.135 2.099 1.00 98.06 89 GLY A O 1
ATOM 703 N N . ASP A 1 90 ? 0.844 -12.907 2.025 1.00 97.44 90 ASP A N 1
ATOM 704 C CA . ASP A 1 90 ? 1.767 -12.428 0.997 1.00 97.44 90 ASP A CA 1
ATOM 705 C C . ASP A 1 90 ? 1.047 -12.003 -0.288 1.00 97.44 90 ASP A C 1
ATOM 707 O O . ASP A 1 90 ? 0.076 -12.628 -0.728 1.00 97.44 90 ASP A O 1
ATOM 711 N N . ILE A 1 91 ? 1.572 -10.952 -0.922 1.00 97.62 91 ILE A N 1
ATOM 712 C CA . ILE A 1 91 ? 1.054 -10.426 -2.192 1.00 97.62 91 ILE A CA 1
ATOM 713 C C . ILE A 1 91 ? 2.104 -10.500 -3.300 1.00 97.62 91 ILE A C 1
ATOM 715 O O . ILE A 1 91 ? 1.742 -10.758 -4.447 1.00 97.62 91 ILE A O 1
ATOM 719 N N . HIS A 1 92 ? 3.384 -10.267 -2.988 1.00 96.25 92 HIS A N 1
ATOM 720 C CA . HIS A 1 92 ? 4.503 -10.399 -3.929 1.00 96.25 92 HIS A CA 1
ATOM 721 C C . HIS A 1 92 ? 4.249 -9.778 -5.307 1.00 96.25 92 HIS A C 1
ATOM 723 O O . HIS A 1 92 ? 4.316 -10.451 -6.334 1.00 96.25 92 HIS A O 1
ATOM 729 N N . GLY A 1 93 ? 3.867 -8.501 -5.356 1.00 93.62 93 GLY A N 1
ATOM 730 C CA . GLY A 1 93 ? 3.666 -7.780 -6.613 1.00 93.62 93 GLY A CA 1
ATOM 731 C C . GLY A 1 93 ? 2.553 -8.330 -7.518 1.00 93.62 93 GLY A C 1
ATOM 732 O O . GLY A 1 93 ? 2.503 -7.978 -8.704 1.00 93.62 93 GLY A O 1
ATOM 733 N N . GLN A 1 94 ? 1.665 -9.195 -7.012 1.00 94.88 94 GLN A N 1
ATOM 734 C CA . GLN A 1 94 ? 0.498 -9.711 -7.733 1.00 94.88 94 GLN A CA 1
ATOM 735 C C . GLN A 1 94 ? -0.669 -8.715 -7.675 1.00 94.88 94 GLN A C 1
ATOM 737 O O . GLN A 1 94 ? -1.730 -8.981 -7.114 1.00 94.88 94 GLN A O 1
ATOM 742 N N . TYR A 1 95 ? -0.481 -7.546 -8.291 1.00 94.56 95 TYR A N 1
ATOM 743 C CA . TYR A 1 95 ? -1.424 -6.428 -8.197 1.00 94.56 95 TYR A CA 1
ATOM 744 C C . TYR A 1 95 ? -2.864 -6.775 -8.616 1.00 94.56 95 TYR A C 1
ATOM 746 O O . TYR A 1 95 ? -3.821 -6.391 -7.949 1.00 94.56 95 TYR A O 1
ATOM 754 N N . GLY A 1 96 ? -3.039 -7.563 -9.681 1.00 93.88 96 GLY A N 1
ATOM 755 C CA . GLY A 1 96 ? -4.369 -8.009 -10.109 1.00 93.88 96 GLY A CA 1
ATOM 756 C C . GLY A 1 96 ? -5.078 -8.881 -9.067 1.00 93.88 96 GLY A C 1
ATOM 757 O O . GLY A 1 96 ? -6.294 -8.785 -8.913 1.00 93.88 96 GLY A O 1
ATOM 758 N N . ASP A 1 97 ? -4.331 -9.694 -8.317 1.00 95.62 97 ASP A N 1
ATOM 759 C CA . ASP A 1 97 ? -4.891 -10.519 -7.246 1.00 95.62 97 ASP A CA 1
ATOM 760 C C . ASP A 1 97 ? -5.204 -9.680 -6.004 1.00 95.62 97 ASP A C 1
ATOM 762 O O . ASP A 1 97 ? -6.259 -9.873 -5.402 1.00 95.62 97 ASP A O 1
ATOM 766 N N . LEU A 1 98 ? -4.383 -8.670 -5.691 1.00 97.06 98 LEU A N 1
ATOM 767 C CA . LEU A 1 98 ? -4.705 -7.670 -4.668 1.00 97.06 98 LEU A CA 1
ATOM 768 C C . LEU A 1 98 ? -6.046 -6.975 -4.956 1.00 97.06 98 LEU A C 1
ATOM 770 O O . LEU A 1 98 ? -6.892 -6.865 -4.069 1.00 97.06 98 LEU A O 1
ATOM 774 N N . LEU A 1 99 ? -6.277 -6.546 -6.200 1.00 96.06 99 LEU A N 1
ATOM 775 C CA . LEU A 1 99 ? -7.550 -5.928 -6.586 1.00 96.06 99 LEU A CA 1
ATOM 776 C C . LEU A 1 99 ? -8.725 -6.905 -6.479 1.00 96.06 99 LEU A C 1
ATOM 778 O O . LEU A 1 99 ? -9.791 -6.521 -6.005 1.00 96.06 99 LEU A O 1
ATOM 782 N N . ARG A 1 100 ? -8.532 -8.178 -6.849 1.00 96.56 100 ARG A N 1
ATOM 783 C CA . ARG A 1 100 ? -9.551 -9.228 -6.670 1.00 96.56 100 ARG A CA 1
ATOM 784 C C . ARG A 1 100 ? -9.867 -9.492 -5.200 1.00 96.56 100 ARG A C 1
ATOM 786 O O . ARG A 1 100 ? -11.017 -9.793 -4.887 1.00 96.56 100 ARG A O 1
ATOM 793 N N . ILE A 1 101 ? -8.879 -9.394 -4.305 1.00 97.69 101 ILE A N 1
ATOM 794 C CA . ILE A 1 101 ? -9.108 -9.470 -2.857 1.00 97.69 101 ILE A CA 1
ATOM 795 C C . ILE A 1 101 ? -10.037 -8.332 -2.444 1.00 97.69 101 ILE A C 1
ATOM 797 O O . ILE A 1 101 ? -11.065 -8.606 -1.836 1.00 97.69 101 ILE A O 1
ATOM 801 N N . PHE A 1 102 ? -9.740 -7.084 -2.812 1.00 97.44 102 PHE A N 1
ATOM 802 C CA . PHE A 1 102 ? -10.600 -5.952 -2.453 1.00 97.44 102 PHE A CA 1
ATOM 803 C C . PHE A 1 102 ? -11.999 -6.031 -3.070 1.00 97.44 102 PHE A C 1
ATOM 805 O O . PHE A 1 102 ? -12.973 -5.741 -2.382 1.00 97.44 102 PHE A O 1
ATOM 812 N N . ASP A 1 103 ? -12.119 -6.490 -4.312 1.00 96.56 103 ASP A N 1
ATOM 813 C CA . ASP A 1 103 ? -13.408 -6.691 -4.979 1.00 96.56 103 ASP A CA 1
ATOM 814 C C . ASP A 1 103 ? -14.280 -7.728 -4.249 1.00 96.56 103 ASP A C 1
ATOM 816 O O . ASP A 1 103 ? -15.445 -7.477 -3.944 1.00 96.56 103 ASP A O 1
ATOM 820 N N . ARG A 1 104 ? -13.698 -8.873 -3.867 1.00 97.50 104 ARG A N 1
ATOM 821 C CA . ARG A 1 104 ? -14.428 -9.946 -3.168 1.00 97.50 104 ARG A CA 1
ATOM 822 C C . ARG A 1 104 ? -14.684 -9.654 -1.697 1.00 97.50 104 ARG A C 1
ATOM 824 O O . ARG A 1 104 ? -15.698 -10.082 -1.148 1.00 97.50 104 ARG A O 1
ATOM 831 N N . CYS A 1 105 ? -13.740 -8.997 -1.036 1.00 97.25 105 CYS A N 1
ATOM 832 C CA . CYS A 1 105 ? -13.763 -8.802 0.405 1.00 97.25 105 CYS A CA 1
ATOM 833 C C . CYS A 1 105 ? -14.278 -7.420 0.820 1.00 97.25 105 CYS A C 1
ATOM 835 O O . CYS A 1 105 ? -14.547 -7.247 2.006 1.00 97.25 105 CYS A O 1
ATOM 837 N N . GLY A 1 106 ? -14.461 -6.488 -0.116 1.00 97.62 106 GLY A N 1
ATOM 838 C CA . GLY A 1 106 ? -14.866 -5.105 0.120 1.00 97.62 106 GLY A CA 1
ATOM 839 C C . GLY A 1 106 ? -13.665 -4.159 0.158 1.00 97.62 106 GLY A C 1
ATOM 840 O O . GLY A 1 106 ? -12.691 -4.405 0.870 1.00 97.62 106 GLY A O 1
ATOM 841 N N . PHE A 1 107 ? -13.736 -3.057 -0.585 1.00 97.25 107 PHE A N 1
ATOM 842 C CA . PHE A 1 107 ? -12.690 -2.033 -0.592 1.00 97.25 107 PHE A CA 1
ATOM 843 C C . PHE A 1 107 ? -12.638 -1.264 0.742 1.00 97.25 107 PHE A C 1
ATOM 845 O O . PHE A 1 107 ? -13.675 -1.065 1.380 1.00 97.25 107 PHE A O 1
ATOM 852 N N . PRO A 1 108 ? -11.463 -0.772 1.175 1.00 96.25 108 PRO A N 1
ATOM 853 C CA . PRO A 1 108 ? -11.384 0.201 2.262 1.00 96.25 108 PRO A CA 1
ATOM 854 C C . PRO A 1 108 ? -12.192 1.476 1.930 1.00 96.25 108 PRO A C 1
ATOM 856 O O . PRO A 1 108 ? -12.129 1.943 0.790 1.00 96.25 108 PRO A O 1
ATOM 859 N N . PRO A 1 109 ? -12.942 2.063 2.885 1.00 96.44 109 PRO A N 1
ATOM 860 C CA . PRO A 1 109 ? -13.005 1.727 4.308 1.00 96.44 109 PRO A CA 1
ATOM 861 C C . PRO A 1 109 ? -14.139 0.753 4.672 1.00 96.44 109 PRO A C 1
ATOM 863 O O . PRO A 1 109 ? -14.363 0.500 5.850 1.00 96.44 109 PRO A O 1
ATOM 866 N N . THR A 1 110 ? -14.872 0.197 3.702 1.00 97.00 110 THR A N 1
ATOM 867 C CA . THR A 1 110 ? -15.991 -0.731 3.960 1.00 97.00 110 THR A CA 1
ATOM 868 C C . THR A 1 110 ? -15.549 -1.993 4.705 1.00 97.00 110 THR A C 1
ATOM 870 O O . THR A 1 110 ? -16.361 -2.675 5.326 1.00 97.00 110 THR A O 1
ATOM 873 N N . SER A 1 111 ? -14.265 -2.340 4.652 1.00 97.38 111 SER A N 1
ATOM 874 C CA . SER A 1 111 ? -13.681 -3.432 5.423 1.00 97.38 111 SER A CA 1
ATOM 875 C C . SER A 1 111 ? -12.330 -3.037 5.998 1.00 97.38 111 SER A C 1
ATOM 877 O O . SER A 1 111 ? -11.523 -2.405 5.315 1.00 97.38 111 SER A O 1
ATOM 879 N N . ASN A 1 112 ? -12.087 -3.447 7.244 1.00 98.25 112 ASN A N 1
ATOM 880 C CA . ASN A 1 112 ? -10.794 -3.283 7.896 1.00 98.25 112 ASN A CA 1
ATOM 881 C C . ASN A 1 112 ? -9.833 -4.377 7.425 1.00 98.25 112 ASN A C 1
ATOM 883 O O . ASN A 1 112 ? -10.232 -5.541 7.324 1.00 98.25 112 ASN A O 1
ATOM 887 N N . TYR A 1 113 ? -8.570 -4.024 7.197 1.00 98.69 113 TYR A N 1
ATOM 888 C CA . TYR A 1 113 ? -7.550 -4.955 6.714 1.00 98.69 113 TYR A CA 1
ATOM 889 C C . TYR A 1 113 ? -6.300 -4.951 7.582 1.00 98.69 113 TYR A C 1
ATOM 891 O O . TYR A 1 113 ? -5.803 -3.892 7.955 1.00 98.69 113 TYR A O 1
ATOM 899 N N . LEU A 1 114 ? -5.753 -6.143 7.807 1.00 98.62 114 LEU A N 1
ATOM 900 C CA . LEU A 1 114 ? -4.407 -6.379 8.310 1.00 98.62 114 LEU A CA 1
ATOM 901 C C . LEU A 1 114 ? -3.648 -7.216 7.281 1.00 98.62 114 LEU A C 1
ATOM 903 O O . LEU A 1 114 ? -3.988 -8.377 7.064 1.00 98.62 114 LEU A O 1
ATOM 907 N N . PHE A 1 115 ? -2.612 -6.652 6.670 1.00 98.69 115 PHE A N 1
ATOM 908 C CA . PHE A 1 115 ? -1.694 -7.428 5.841 1.00 98.69 115 PHE A CA 1
ATOM 909 C C . PHE A 1 115 ? -0.458 -7.849 6.633 1.00 98.69 115 PHE A C 1
ATOM 911 O O . PHE A 1 115 ? 0.050 -7.085 7.458 1.00 98.69 115 PHE A O 1
ATOM 918 N N . LEU A 1 116 ? 0.025 -9.061 6.365 1.00 98.50 116 LEU A N 1
ATOM 919 C CA . LEU A 1 116 ? 1.076 -9.714 7.147 1.00 98.50 116 LEU A CA 1
ATOM 920 C C . LEU A 1 116 ? 2.508 -9.463 6.641 1.00 98.50 116 LEU A C 1
ATOM 922 O O . LEU A 1 116 ? 3.449 -9.881 7.309 1.00 98.50 116 LEU A O 1
ATOM 926 N N . GLY A 1 117 ? 2.684 -8.735 5.534 1.00 97.50 117 GLY A N 1
ATOM 927 C CA . GLY A 1 117 ? 3.991 -8.464 4.925 1.00 97.50 117 GLY A CA 1
ATOM 928 C C . GLY A 1 117 ? 4.121 -9.049 3.521 1.00 97.50 117 GLY A C 1
ATOM 929 O O . GLY A 1 117 ? 3.126 -9.463 2.929 1.00 97.50 117 GLY A O 1
ATOM 930 N N . ASP A 1 118 ? 5.350 -9.061 3.002 1.00 96.62 118 ASP A N 1
ATOM 931 C CA . ASP A 1 118 ? 5.723 -9.677 1.725 1.00 96.62 118 ASP A CA 1
ATOM 932 C C . ASP A 1 118 ? 4.896 -9.134 0.545 1.00 96.62 118 ASP A C 1
ATOM 934 O O . ASP A 1 118 ? 4.223 -9.830 -0.222 1.00 96.62 118 ASP A O 1
ATOM 938 N N . TYR A 1 119 ? 4.952 -7.810 0.414 1.00 97.75 119 TYR A N 1
ATOM 939 C CA . TYR A 1 119 ? 4.231 -7.039 -0.596 1.00 97.75 119 TYR A CA 1
ATOM 940 C C . TYR A 1 119 ? 4.945 -7.032 -1.942 1.00 97.75 119 TYR A C 1
ATOM 942 O O . TYR A 1 119 ? 4.299 -6.963 -2.989 1.00 97.75 119 TYR A O 1
ATOM 950 N N . VAL A 1 120 ? 6.275 -7.041 -1.898 1.00 95.38 120 VAL A N 1
ATOM 951 C CA . VAL A 1 120 ? 7.166 -6.858 -3.048 1.00 95.38 120 VAL A CA 1
ATOM 952 C C . VAL A 1 120 ? 7.961 -8.130 -3.349 1.00 95.38 120 VAL A C 1
ATOM 954 O O . VAL A 1 120 ? 7.854 -9.125 -2.635 1.00 95.38 120 VAL A O 1
ATOM 957 N N . ASP A 1 121 ? 8.771 -8.066 -4.407 1.00 90.62 121 ASP A N 1
ATOM 958 C CA . ASP A 1 121 ? 9.538 -9.156 -5.014 1.00 90.62 121 ASP A CA 1
ATOM 959 C C . ASP A 1 121 ? 8.688 -10.244 -5.687 1.00 90.62 121 ASP A C 1
ATOM 961 O O . ASP A 1 121 ? 7.496 -10.394 -5.428 1.00 90.62 121 ASP A O 1
ATOM 965 N N . ARG A 1 122 ? 9.334 -11.035 -6.559 1.00 89.00 122 ARG A N 1
ATOM 966 C CA . ARG A 1 122 ? 8.781 -12.168 -7.342 1.00 89.00 122 ARG A CA 1
ATOM 967 C C . ARG A 1 122 ? 7.713 -11.809 -8.386 1.00 89.00 122 ARG A C 1
ATOM 969 O O . ARG A 1 122 ? 7.732 -12.382 -9.476 1.00 89.00 122 ARG A O 1
ATOM 976 N N . GLY A 1 123 ? 6.794 -10.897 -8.085 1.00 88.56 123 GLY A N 1
ATOM 977 C CA . GLY A 1 123 ? 5.748 -10.450 -9.002 1.00 88.56 123 GLY A CA 1
ATOM 978 C C . GLY A 1 123 ? 6.204 -9.404 -10.007 1.00 88.56 123 GLY A C 1
ATOM 979 O O . GLY A 1 123 ? 7.348 -8.957 -10.018 1.00 88.56 123 GLY A O 1
ATOM 980 N N . ARG A 1 124 ? 5.265 -9.008 -10.874 1.00 88.88 124 ARG A N 1
ATOM 981 C CA . ARG A 1 124 ? 5.511 -8.085 -11.998 1.00 88.88 124 ARG A CA 1
ATOM 982 C C . ARG A 1 124 ? 5.131 -6.631 -11.716 1.00 88.88 124 ARG A C 1
ATOM 984 O O . ARG A 1 124 ? 5.541 -5.761 -12.477 1.00 88.88 124 ARG A O 1
ATOM 991 N N . HIS A 1 125 ? 4.317 -6.396 -10.690 1.00 92.19 125 HIS A N 1
ATOM 992 C CA . HIS A 1 125 ? 3.700 -5.102 -10.404 1.00 92.19 125 HIS A CA 1
ATOM 993 C C . HIS A 1 125 ? 3.950 -4.715 -8.941 1.00 92.19 125 HIS A C 1
ATOM 995 O O . HIS A 1 125 ? 3.015 -4.481 -8.165 1.00 92.19 125 HIS A O 1
ATOM 1001 N N . ASN A 1 126 ? 5.220 -4.751 -8.521 1.00 93.62 126 ASN A N 1
ATOM 1002 C CA . ASN A 1 126 ? 5.587 -4.502 -7.128 1.00 93.62 126 ASN A CA 1
ATOM 1003 C C . ASN A 1 126 ? 5.329 -3.042 -6.752 1.00 93.62 126 ASN A C 1
ATOM 1005 O O . ASN A 1 126 ? 4.816 -2.776 -5.665 1.00 93.62 126 ASN A O 1
ATOM 1009 N N . LEU A 1 127 ? 5.621 -2.105 -7.662 1.00 93.56 127 LEU A N 1
ATOM 1010 C CA . LEU A 1 127 ? 5.395 -0.681 -7.422 1.00 93.56 127 LEU A CA 1
ATOM 1011 C C . LEU A 1 127 ? 3.906 -0.347 -7.298 1.00 93.56 127 LEU A C 1
ATOM 1013 O O . LEU A 1 127 ? 3.522 0.347 -6.362 1.00 93.56 127 LEU A O 1
ATOM 1017 N N . GLU A 1 128 ? 3.053 -0.878 -8.175 1.00 94.31 128 GLU A N 1
ATOM 1018 C CA . GLU A 1 128 ? 1.597 -0.698 -8.107 1.00 94.31 128 GLU A CA 1
ATOM 1019 C C . GLU A 1 128 ? 1.053 -1.208 -6.766 1.00 94.31 128 GLU A C 1
ATOM 1021 O O . GLU A 1 128 ? 0.273 -0.527 -6.095 1.00 94.31 128 GLU A O 1
ATOM 1026 N N . THR A 1 129 ? 1.514 -2.398 -6.368 1.00 95.94 129 THR A N 1
ATOM 1027 C CA . THR A 1 129 ? 1.120 -3.071 -5.128 1.00 95.94 129 THR A CA 1
ATOM 1028 C C . THR A 1 129 ? 1.471 -2.220 -3.915 1.00 95.94 129 THR A C 1
ATOM 1030 O O . THR A 1 129 ? 0.577 -1.835 -3.160 1.00 95.94 129 THR A O 1
ATOM 1033 N N . ILE A 1 130 ? 2.749 -1.873 -3.735 1.00 97.12 130 ILE A N 1
ATOM 1034 C CA . ILE A 1 130 ? 3.175 -1.132 -2.545 1.00 97.12 130 ILE A CA 1
ATOM 1035 C C . ILE A 1 130 ? 2.617 0.297 -2.526 1.00 97.12 130 ILE A C 1
ATOM 1037 O O . ILE A 1 130 ? 2.228 0.781 -1.462 1.00 97.12 130 ILE A O 1
ATOM 1041 N N . CYS A 1 131 ? 2.481 0.950 -3.690 1.00 96.81 131 CYS A N 1
ATOM 1042 C CA . CYS A 1 131 ? 1.893 2.286 -3.776 1.00 96.81 131 CYS A CA 1
ATOM 1043 C C . CYS A 1 131 ? 0.427 2.287 -3.332 1.00 96.81 131 CYS A C 1
ATOM 1045 O O . CYS A 1 131 ? 0.029 3.149 -2.548 1.00 96.81 131 CYS A O 1
ATOM 1047 N N . LEU A 1 132 ? -0.378 1.318 -3.783 1.00 97.69 132 LEU A N 1
ATOM 1048 C CA . LEU A 1 132 ? -1.786 1.242 -3.387 1.00 97.69 132 LEU A CA 1
ATOM 1049 C C . LEU A 1 132 ? -1.932 0.958 -1.888 1.00 97.69 132 LEU A C 1
ATOM 1051 O O . LEU A 1 132 ? -2.731 1.609 -1.215 1.00 97.69 132 LEU A O 1
ATOM 1055 N N . LEU A 1 133 ? -1.133 0.031 -1.353 1.00 98.44 133 LEU A N 1
ATOM 1056 C CA . LEU A 1 133 ? -1.144 -0.296 0.073 1.00 98.44 133 LEU A CA 1
ATOM 1057 C C . LEU A 1 133 ? -0.756 0.915 0.936 1.00 98.44 133 LEU A C 1
ATOM 1059 O O . LEU A 1 133 ? -1.426 1.200 1.929 1.00 98.44 133 LEU A O 1
ATOM 1063 N N . PHE A 1 134 ? 0.273 1.674 0.548 1.00 98.56 134 PHE A N 1
ATOM 1064 C CA . PHE A 1 134 ? 0.664 2.899 1.254 1.00 98.56 134 PHE A CA 1
ATOM 1065 C C . PHE A 1 134 ? -0.385 4.001 1.138 1.00 98.56 134 PHE A C 1
ATOM 1067 O O . PHE A 1 134 ? -0.680 4.659 2.136 1.00 98.56 134 PHE A O 1
ATOM 1074 N N . ALA A 1 135 ? -0.993 4.182 -0.034 1.00 98.25 135 ALA A N 1
ATOM 1075 C CA . ALA A 1 135 ? -2.042 5.176 -0.217 1.00 98.25 135 ALA A CA 1
ATOM 1076 C C . ALA A 1 135 ? -3.258 4.872 0.677 1.00 98.25 135 ALA A C 1
ATOM 1078 O O . ALA A 1 135 ? -3.731 5.753 1.401 1.00 98.25 135 ALA A O 1
ATOM 1079 N N . TYR A 1 136 ? -3.694 3.607 0.742 1.00 98.62 136 TYR A N 1
ATOM 1080 C CA . TYR A 1 136 ? -4.731 3.192 1.687 1.00 98.62 136 TYR A CA 1
ATOM 1081 C C . TYR A 1 136 ? -4.303 3.339 3.143 1.00 98.62 136 TYR A C 1
ATOM 1083 O O . TYR A 1 136 ? -5.103 3.800 3.957 1.00 98.62 136 TYR A O 1
ATOM 1091 N N . LYS A 1 137 ? -3.045 3.031 3.479 1.00 98.50 137 LYS A N 1
ATOM 1092 C CA . LYS A 1 137 ? -2.531 3.235 4.836 1.00 98.50 137 LYS A CA 1
ATOM 1093 C C . LYS A 1 137 ? -2.592 4.700 5.265 1.00 98.50 137 LYS A C 1
ATOM 1095 O O . LYS A 1 137 ? -2.926 4.996 6.410 1.00 98.50 137 LYS A O 1
ATOM 1100 N N . ILE A 1 138 ? -2.268 5.623 4.362 1.00 98.31 138 ILE A N 1
ATOM 1101 C CA . ILE A 1 138 ? -2.295 7.061 4.642 1.00 98.31 138 ILE A CA 1
ATOM 1102 C C . ILE A 1 138 ? -3.728 7.562 4.804 1.00 98.31 138 ILE A C 1
ATOM 1104 O O . ILE A 1 138 ? -3.972 8.362 5.714 1.00 98.31 138 ILE A O 1
ATOM 1108 N N . LYS A 1 139 ? -4.642 7.096 3.942 1.00 98.19 139 LYS A N 1
ATOM 1109 C CA . LYS A 1 139 ? -6.047 7.513 3.919 1.00 98.19 139 LYS A CA 1
ATOM 1110 C C . LYS A 1 139 ? -6.860 6.943 5.085 1.00 98.19 139 LYS A C 1
ATOM 1112 O O . LYS A 1 139 ? -7.639 7.668 5.692 1.00 98.19 139 LYS A O 1
ATOM 1117 N N . TYR A 1 140 ? -6.654 5.673 5.424 1.00 97.88 140 TYR A N 1
ATOM 1118 C CA . TYR A 1 140 ? -7.464 4.922 6.388 1.00 97.88 140 TYR A CA 1
ATOM 1119 C C . TYR A 1 140 ? -6.603 4.374 7.532 1.00 97.88 140 TYR A C 1
ATOM 1121 O O . TYR A 1 140 ? -6.498 3.167 7.744 1.00 97.88 140 TYR A O 1
ATOM 1129 N N . ARG A 1 141 ? -5.946 5.274 8.270 1.00 95.94 141 ARG A N 1
ATOM 1130 C CA . ARG A 1 141 ? -4.887 4.941 9.248 1.00 95.94 141 ARG A CA 1
ATOM 1131 C C . ARG A 1 141 ? -5.328 3.972 10.344 1.00 95.94 141 ARG A C 1
ATOM 1133 O O . ARG A 1 141 ? -4.495 3.167 10.777 1.00 95.94 141 ARG A O 1
ATOM 1140 N N . ASP A 1 142 ? -6.605 4.057 10.715 1.00 95.00 142 ASP A N 1
ATOM 1141 C CA . ASP A 1 142 ? -7.248 3.323 11.810 1.00 95.00 142 ASP A CA 1
ATOM 1142 C C . ASP A 1 142 ? -8.073 2.114 11.322 1.00 95.00 142 ASP A C 1
ATOM 1144 O O . ASP A 1 142 ? -8.644 1.387 12.127 1.00 95.00 142 ASP A O 1
ATOM 1148 N N . ASN A 1 143 ? -8.120 1.865 10.006 1.00 96.94 143 ASN A N 1
ATOM 1149 C CA . ASN A 1 143 ? -8.856 0.745 9.397 1.00 96.94 143 ASN A CA 1
ATOM 1150 C C . ASN A 1 143 ? -7.974 -0.126 8.482 1.00 96.94 143 ASN A C 1
ATOM 1152 O O . ASN A 1 143 ? -8.370 -1.227 8.100 1.00 96.94 143 ASN A O 1
ATOM 1156 N N . PHE A 1 144 ? -6.783 0.350 8.111 1.00 98.31 144 PHE A N 1
ATOM 1157 C CA . PHE A 1 144 ? -5.873 -0.322 7.190 1.00 98.31 144 PHE A CA 1
ATOM 1158 C C . PHE A 1 144 ? -4.481 -0.459 7.812 1.00 98.31 144 PHE A C 1
ATOM 1160 O O . PHE A 1 144 ? -3.808 0.527 8.133 1.00 98.31 144 PHE A O 1
ATOM 1167 N N . PHE A 1 145 ? -4.034 -1.697 7.990 1.00 98.50 145 PHE A N 1
ATOM 1168 C CA . PHE A 1 145 ? -2.837 -2.043 8.746 1.00 98.50 145 PHE A CA 1
ATOM 1169 C C . PHE A 1 145 ? -1.901 -2.910 7.913 1.00 98.50 145 PHE A C 1
ATOM 1171 O O . PHE A 1 145 ? -2.334 -3.820 7.209 1.00 98.50 145 PHE A O 1
ATOM 1178 N N . LEU A 1 146 ? -0.609 -2.607 8.005 1.00 98.56 146 LEU A N 1
ATOM 1179 C CA . LEU A 1 146 ? 0.454 -3.258 7.250 1.00 98.56 146 LEU A CA 1
ATOM 1180 C C . LEU A 1 146 ? 1.546 -3.669 8.236 1.00 98.56 146 LEU A C 1
ATOM 1182 O O . LEU A 1 146 ? 2.109 -2.807 8.915 1.00 98.56 146 LEU A O 1
ATOM 1186 N N . LEU A 1 147 ? 1.829 -4.966 8.319 1.00 98.25 147 LEU A N 1
ATOM 1187 C CA . LEU A 1 147 ? 2.990 -5.491 9.032 1.00 98.25 147 LEU A CA 1
ATOM 1188 C C . LEU A 1 147 ? 4.208 -5.549 8.110 1.00 98.25 147 LEU A C 1
ATOM 1190 O O . LEU A 1 147 ? 4.120 -5.319 6.905 1.00 98.25 147 LEU A O 1
ATOM 1194 N N . ARG A 1 148 ? 5.373 -5.818 8.690 1.00 97.69 148 ARG A N 1
ATOM 1195 C CA . ARG A 1 148 ? 6.619 -5.965 7.943 1.00 97.69 148 ARG A CA 1
ATOM 1196 C C . ARG A 1 148 ? 6.917 -7.449 7.740 1.00 97.69 148 ARG A C 1
ATOM 1198 O O . ARG A 1 148 ? 7.092 -8.153 8.732 1.00 97.69 148 ARG A O 1
ATOM 1205 N N . GLY A 1 149 ? 7.011 -7.887 6.489 1.00 95.88 149 GLY A N 1
ATOM 1206 C CA . GLY A 1 149 ? 7.527 -9.199 6.113 1.00 95.88 149 GLY A CA 1
ATOM 1207 C C . GLY A 1 149 ? 9.046 -9.177 5.944 1.00 95.88 149 GLY A C 1
ATOM 1208 O O . GLY A 1 149 ? 9.717 -8.160 6.169 1.00 95.88 149 GLY A O 1
ATOM 1209 N N . ASN A 1 150 ? 9.627 -10.311 5.559 1.00 94.31 150 ASN A N 1
ATOM 1210 C CA . ASN A 1 150 ? 11.073 -10.401 5.344 1.00 94.31 150 ASN A CA 1
ATOM 1211 C C . ASN A 1 150 ? 11.512 -9.742 4.028 1.00 94.31 150 ASN A C 1
ATOM 1213 O O . ASN A 1 150 ? 12.665 -9.306 3.928 1.00 94.31 150 ASN A O 1
ATOM 1217 N N . HIS A 1 151 ? 10.611 -9.623 3.048 1.00 92.38 151 HIS A N 1
ATOM 1218 C CA . HIS A 1 151 ? 10.883 -8.956 1.772 1.00 92.38 151 HIS A CA 1
ATOM 1219 C C . HIS A 1 151 ? 10.924 -7.423 1.871 1.00 92.38 151 HIS A C 1
ATOM 1221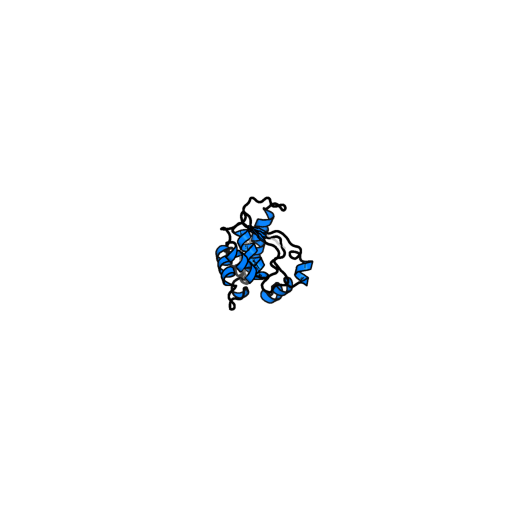 O O . HIS A 1 151 ? 11.596 -6.764 1.079 1.00 92.38 151 HIS A O 1
ATOM 1227 N N . GLU A 1 152 ? 10.363 -6.830 2.928 1.00 92.94 152 GLU A N 1
ATOM 1228 C CA . GLU A 1 152 ? 10.483 -5.396 3.227 1.00 92.94 152 GLU A CA 1
ATOM 1229 C C . GLU A 1 152 ? 11.828 -5.056 3.908 1.00 92.94 152 GLU A C 1
ATOM 1231 O O . GLU A 1 152 ? 11.912 -4.329 4.910 1.00 92.94 152 GLU A O 1
ATOM 1236 N N . SER A 1 153 ? 12.920 -5.611 3.382 1.00 89.00 153 SER A N 1
ATOM 1237 C CA . SER A 1 153 ? 14.287 -5.366 3.828 1.00 89.00 153 SER A CA 1
ATOM 1238 C C . SER A 1 153 ? 15.232 -5.209 2.638 1.00 89.00 153 SER A C 1
ATOM 1240 O O . SER A 1 153 ? 15.143 -5.939 1.657 1.00 89.00 153 SER A O 1
ATOM 1242 N N . SER A 1 154 ? 16.163 -4.256 2.747 1.00 84.12 154 SER A N 1
ATOM 1243 C CA . SER A 1 154 ? 17.110 -3.924 1.672 1.00 84.12 154 SER A CA 1
ATOM 1244 C C . SER A 1 154 ? 17.895 -5.137 1.134 1.00 84.12 154 SER A C 1
ATOM 1246 O O . SER A 1 154 ? 17.976 -5.284 -0.083 1.00 84.12 154 SER A O 1
ATOM 1248 N N . PRO A 1 155 ? 18.416 -6.063 1.971 1.00 78.69 155 PRO A N 1
ATOM 1249 C CA . PRO A 1 155 ? 19.157 -7.220 1.458 1.00 78.69 155 PRO A CA 1
ATOM 1250 C C . PRO A 1 155 ? 18.311 -8.177 0.608 1.00 78.69 155 PRO A C 1
ATOM 1252 O O . PRO A 1 155 ? 18.837 -8.827 -0.293 1.00 78.69 155 PRO A O 1
ATOM 1255 N N . VAL A 1 156 ? 17.017 -8.298 0.913 1.00 81.19 156 VAL A N 1
ATOM 1256 C CA . VAL A 1 156 ? 16.107 -9.208 0.208 1.00 81.19 156 VAL A CA 1
ATOM 1257 C C . VAL A 1 156 ? 15.602 -8.537 -1.068 1.00 81.19 156 VAL A C 1
ATOM 1259 O O . VAL A 1 156 ? 15.766 -9.096 -2.153 1.00 81.19 156 VAL A O 1
ATOM 1262 N N . SER A 1 157 ? 15.119 -7.300 -0.971 1.00 79.75 157 SER A N 1
ATOM 1263 C CA . SER A 1 157 ? 14.551 -6.569 -2.108 1.00 79.75 157 SER A CA 1
ATOM 1264 C C . SER A 1 157 ? 15.564 -6.233 -3.211 1.00 79.75 157 SER A C 1
ATOM 1266 O O . SER A 1 157 ? 15.197 -6.120 -4.382 1.00 79.75 157 SER A O 1
ATOM 1268 N N . GLN A 1 158 ? 16.857 -6.134 -2.872 1.00 80.38 158 GLN A N 1
ATOM 1269 C CA . GLN A 1 158 ? 17.943 -6.020 -3.855 1.00 80.38 158 GLN A CA 1
ATOM 1270 C C . GLN A 1 158 ? 18.167 -7.297 -4.670 1.00 80.38 158 GLN A C 1
ATOM 1272 O O . GLN A 1 158 ? 18.687 -7.230 -5.777 1.00 80.38 158 GLN A O 1
ATOM 1277 N N . ARG A 1 159 ? 17.807 -8.466 -4.132 1.00 80.56 15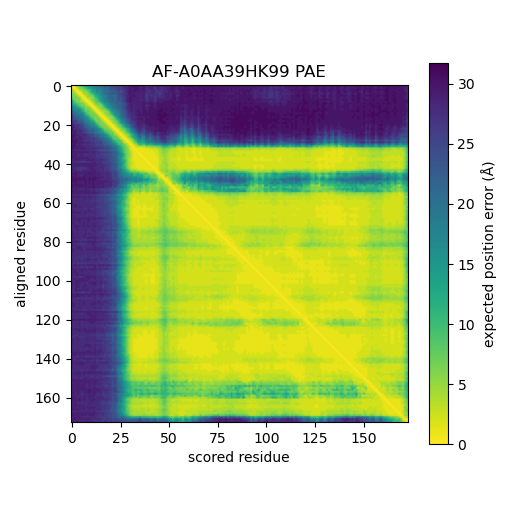9 ARG A N 1
ATOM 1278 C CA . ARG A 1 159 ? 18.099 -9.762 -4.758 1.00 80.56 159 ARG A CA 1
ATOM 1279 C C . ARG A 1 159 ? 16.921 -10.335 -5.541 1.00 80.56 159 ARG A C 1
ATOM 1281 O O . ARG A 1 159 ? 17.145 -11.120 -6.458 1.00 80.56 159 ARG A O 1
ATOM 1288 N N . TYR A 1 160 ? 15.688 -9.998 -5.162 1.00 83.38 160 TYR A N 1
ATOM 1289 C CA . TYR A 1 160 ? 14.485 -10.696 -5.640 1.00 83.38 160 TYR A CA 1
ATOM 1290 C C . TYR A 1 160 ? 13.540 -9.846 -6.505 1.00 83.38 160 TYR A C 1
ATOM 1292 O O . TYR A 1 160 ? 12.414 -10.267 -6.788 1.00 83.38 160 TYR A O 1
ATOM 1300 N N . GLY A 1 161 ? 14.042 -8.719 -7.015 1.00 83.94 161 GLY A N 1
ATOM 1301 C CA . GLY A 1 161 ? 13.486 -8.031 -8.180 1.00 83.94 161 GLY A CA 1
ATOM 1302 C C . GLY A 1 161 ? 12.863 -6.667 -7.907 1.00 83.94 161 GLY A C 1
ATOM 1303 O O . GLY A 1 161 ? 12.701 -5.903 -8.857 1.00 83.94 161 GLY A O 1
ATOM 1304 N N . PHE A 1 162 ? 12.554 -6.306 -6.657 1.00 90.88 162 PHE A N 1
ATOM 1305 C CA . PHE A 1 162 ? 11.987 -4.986 -6.376 1.00 90.88 162 PHE A CA 1
ATOM 1306 C C . PHE A 1 162 ? 12.955 -3.847 -6.722 1.00 90.88 162 PHE A C 1
ATOM 1308 O O . PHE A 1 162 ? 12.555 -2.888 -7.380 1.00 90.88 162 PHE A O 1
ATOM 1315 N N . PHE A 1 163 ? 14.233 -3.965 -6.343 1.00 89.44 163 PHE A N 1
ATOM 1316 C CA . PHE A 1 163 ? 15.251 -2.969 -6.696 1.00 89.44 163 PHE A CA 1
ATOM 1317 C C . PHE A 1 163 ? 15.383 -2.792 -8.215 1.00 89.44 163 PHE A C 1
ATOM 1319 O O . PHE A 1 163 ? 15.337 -1.667 -8.715 1.00 89.44 163 PHE A O 1
ATOM 1326 N N . ASP A 1 164 ? 15.469 -3.900 -8.953 1.00 88.69 164 ASP A N 1
ATOM 1327 C CA . ASP A 1 164 ? 15.571 -3.881 -10.414 1.00 88.69 164 ASP A CA 1
ATOM 1328 C C . ASP A 1 164 ? 14.336 -3.241 -11.061 1.00 88.69 164 ASP A C 1
ATOM 1330 O O . ASP A 1 164 ? 14.455 -2.492 -12.035 1.00 88.69 164 ASP A O 1
ATOM 1334 N N . GLU A 1 165 ? 13.139 -3.490 -10.516 1.00 90.38 165 GLU A N 1
ATOM 1335 C CA . GLU A 1 165 ? 11.912 -2.848 -10.986 1.00 90.38 165 GLU A CA 1
ATOM 1336 C C . GLU A 1 165 ? 11.951 -1.328 -10.778 1.00 90.38 165 GLU A C 1
ATOM 1338 O O . GLU A 1 165 ? 11.641 -0.590 -11.720 1.00 90.38 165 GLU A O 1
ATOM 1343 N N . CYS A 1 166 ? 12.361 -0.861 -9.594 1.00 90.06 166 CYS A N 1
ATOM 1344 C CA . CYS A 1 166 ? 12.522 0.564 -9.296 1.00 90.06 166 CYS A CA 1
ATOM 1345 C C . CYS A 1 166 ? 13.484 1.232 -10.286 1.00 90.06 166 CYS A C 1
ATOM 1347 O O . CYS A 1 166 ? 13.111 2.203 -10.951 1.00 90.06 166 CYS A O 1
ATOM 1349 N N . MET A 1 167 ? 14.689 0.673 -10.443 1.00 88.31 167 MET A N 1
ATOM 1350 C CA . MET A 1 167 ? 15.722 1.223 -11.327 1.00 88.31 167 MET A CA 1
ATOM 1351 C C . MET A 1 167 ? 15.260 1.271 -12.783 1.00 88.31 167 MET A C 1
ATOM 1353 O O . MET A 1 167 ? 15.390 2.296 -13.453 1.00 88.31 167 MET A O 1
ATOM 1357 N N . ARG A 1 168 ? 14.657 0.183 -13.275 1.00 88.75 168 ARG A N 1
ATOM 1358 C CA . ARG A 1 168 ? 14.183 0.087 -14.659 1.00 88.75 168 ARG A CA 1
ATOM 1359 C C . ARG A 1 168 ? 13.073 1.089 -14.974 1.00 88.75 168 ARG A C 1
ATOM 1361 O O . ARG A 1 168 ? 12.995 1.565 -16.105 1.00 88.75 168 ARG A O 1
ATOM 1368 N N . ARG A 1 169 ? 12.165 1.344 -14.027 1.00 87.50 169 ARG A N 1
ATOM 1369 C CA . ARG A 1 169 ? 10.942 2.125 -14.280 1.00 87.50 169 ARG A CA 1
ATOM 1370 C C . ARG A 1 169 ? 11.090 3.610 -13.984 1.00 87.50 169 ARG A C 1
ATOM 1372 O O . ARG A 1 169 ? 10.433 4.394 -14.661 1.00 87.50 169 ARG A O 1
ATOM 1379 N N . TYR A 1 170 ? 11.921 3.977 -13.014 1.00 84.62 170 TYR A N 1
ATOM 1380 C CA . TYR A 1 170 ? 12.010 5.355 -12.532 1.00 84.62 170 TYR A CA 1
ATOM 1381 C C . TYR A 1 170 ? 13.404 5.969 -12.614 1.00 84.62 170 TYR A C 1
ATOM 1383 O O . TYR A 1 170 ? 13.512 7.164 -12.409 1.00 84.62 170 TYR A O 1
ATOM 1391 N N . GLN A 1 171 ? 14.432 5.211 -13.019 1.00 69.06 171 GLN A N 1
ATOM 1392 C CA . GLN A 1 171 ? 15.753 5.753 -13.371 1.00 69.06 171 GLN A CA 1
ATOM 1393 C C . GLN A 1 171 ? 16.318 6.745 -12.338 1.00 69.06 171 GLN A C 1
ATOM 1395 O O . GLN A 1 171 ? 16.836 7.791 -12.722 1.00 69.06 171 GLN A O 1
ATOM 1400 N N . SER A 1 172 ? 16.237 6.430 -11.042 1.00 54.53 172 SER A N 1
ATOM 1401 C CA . SER A 1 172 ? 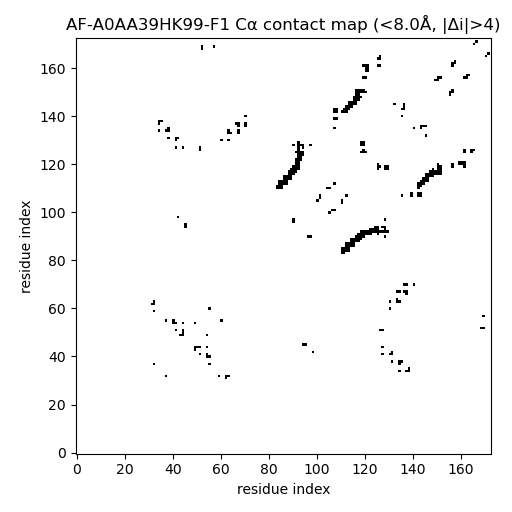16.943 7.222 -10.029 1.00 54.53 172 SER A CA 1
ATOM 1402 C C . SER A 1 172 ? 18.449 7.055 -10.276 1.00 54.53 172 SER A C 1
ATOM 1404 O O . SER A 1 172 ? 19.000 5.978 -10.030 1.00 54.53 172 SER A O 1
ATOM 1406 N N . VAL A 1 173 ? 19.071 8.070 -10.881 1.00 39.00 173 VAL A N 1
ATOM 1407 C CA . VAL A 1 173 ? 20.522 8.179 -11.115 1.00 39.00 173 VAL A CA 1
ATOM 1408 C C . VAL A 1 173 ? 21.181 8.852 -9.924 1.00 39.00 173 VAL A C 1
ATOM 1410 O O . VAL A 1 173 ? 20.637 9.882 -9.468 1.00 39.00 173 VAL A O 1
#

Sequence (173 aa):
MPAVHAHVPNEDTAKNRVESDEVGKRSVENHDLDVDQLIYRLLNAASPDTSLTKVVKEDEMIQLCQMAWKVFKKQNVMLELESPVKICGDIHGQYGDLLRIFDRCGFPPTSNYLFLGDYVDRGRHNLETICLLFAYKIKYRDNFFLLRGNHESSPVSQRYGFFDECMRRYQSV

=== Feature glossary ===
The features interleaved in this record are:

— What the protein is —

Sequence gives the chain of amino acids in standard one-letter code (A=alanine, C=cysteine, …, Y=tyrosine), read N→C. It is the only feature that is directly encoded by the gene; all structural features are derived from the folded form of this sequence.

Database cross-references. InterPro integrates a dozen domain/family signature databases into unified entries with residue-range hits. GO terms attach function/process/location labels with evidence codes. CATH codes position the fold in a four-level structural taxonomy. Organism is the NCBI-taxonomy species name.

— Where its atoms are —

Atomic coordinates in PDBx/mmCIF format — the same representation the Protein Data Bank distributes. Each line of the _atom_site loop places one backbone atom in Cartesian space (units: ångströms, origin: arbitrary).

The six renders are orthographic views along the three Cartesian axes in both directions. Representation (cartoon, sticks, or surface) and color scheme (sequence-rainbow or by-chain) vary across proteins so the training set covers all the common visualization conventions.

— Local backbone conformation —

Eight-state secondary structure (DSSP): H is the canonical α-helix, G the tighter 3₁₀-helix, I the wider π-helix; E/B are β-structure, T and S are turns and bends, and '-' is everything else. DSSP derives these from the pattern of main-chain N–H···O=C hydrogen bonds, not from the sequence.

P-SEA three-state annotation labels each residue as helix, strand, or coil based purely on the geometry of the Cα trace. It serves as a fallback when the full backbone (and thus DSSP) is unavailable.

The φ/ψ torsion pair specifies the backbone conformation at each residue. φ rotates about the N–Cα bond, ψ about the Cα–C bond. Steric clashes forbid most of the (φ, ψ) plane — the allowed regions (α-helix basin, β-sheet basin, left-handed helix) are the Ramachandran-allowed regions.

— Global shape and packing —

The geometric summary reports three shape descriptors. Rg (radius of gyration) measures how spread out the Cα atoms are about their centre of mass; compact globular proteins have small Rg, elongated or unfolded ones large. Cα contacts (<8 Å, |i−j|>4) count long-range residue pairs in spatial proximity — high for tight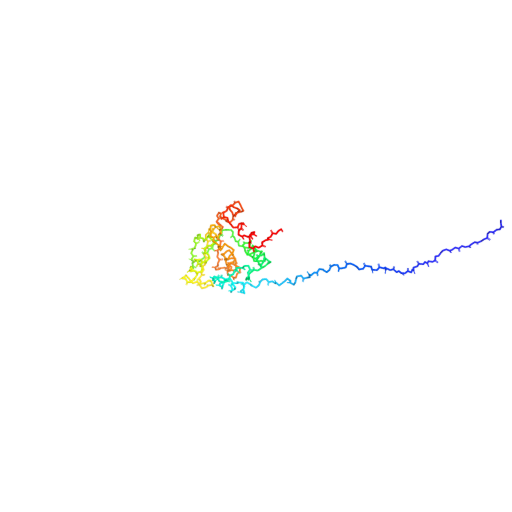ly packed folds, near zero for rods or random coil. The bounding-box extents give the protein's footprint along x, y, z in Å.

Solvent-accessible surface area (SASA) is the area in Å² traced out by the centre of a 1.4 Å probe sphere (a water molecule) rolled over the protein's van der Waals surface (Shrake–Rupley / Lee–Richards construction). Buried residues have near-zero SASA; fully exposed residues can exceed 200 Å². The total SASA scales roughly with the number of surface residues.

The contact map is a binary N×N matrix image: pixel (i, j) is dark where Cα_i and Cα_j are within 8 Å and |i−j|>4. Because the |i−j|>4 filter removes local helical contacts, off-diagonal stripes parallel to the main diagonal indicate parallel β-sheets; stripes perpendicular to it indicate antiparallel β-sheets. The Ramachandran plot scatters every residue's (φ, ψ) pair against the sterically allowed regions. The PAE heatmap renders the predicted-aligned-error matrix.

— Structural neighborhood —

3Di is Foldseek's structural alphabet. Each residue is assigned one of twenty discrete states based on how its Cα sits relative to its spatial (not sequential) neighbors. Aligning 3Di strings finds structural homologs roughly as well as full 3D superposition, but orders of magnitude faster.

Nearest PDB neighbors are the top structural matches found by Foldseek when searching this structure against the entire Protein Data Bank. Each hit reports a TM-score (0 to 1; >0.5 almost always implies the same fold) and an E-value. These are *structural* homologs — they may share no detectable sequence similarity.

— Confidence and disorder —

For AlphaFold models, the B-factor field carries pLDDT — the model's own estimate of local accuracy on a 0–100 scale. Regions with pLDDT<50 should be treated as essentially unmodeled; they often correspond to intrinsically disordered segments.

Crystallographic B-factors measure how much each atom's electron density is smeared out, in Å². They rise in mobile loops and surface residues and fall in the buried interior. In AlphaFold models this column is repurposed to hold pLDDT instead.

Predicted aligned error is AlphaFold's pairwise confidence. Unlike pLDDT (per-residue), PAE is per-residue-pair and captures whether two parts of the structure are correctly placed relative to each other. Units are ångströms of expected positional error.